Protein AF-A0A4P9YX16-F1 (afdb_monomer_lite)

Structure (mmCIF, N/CA/C/O backbone):
data_AF-A0A4P9YX16-F1
#
_entry.id   AF-A0A4P9YX16-F1
#
loop_
_atom_site.group_PDB
_atom_site.id
_atom_site.type_symbol
_atom_site.label_atom_id
_atom_site.label_alt_id
_atom_site.label_comp_id
_atom_site.label_asym_id
_atom_site.label_entity_id
_atom_site.label_seq_id
_atom_site.pdbx_PDB_ins_code
_atom_site.Cartn_x
_atom_site.Cartn_y
_atom_site.Cartn_z
_atom_site.occupancy
_atom_site.B_iso_or_equiv
_atom_site.auth_seq_id
_atom_site.auth_comp_id
_atom_site.auth_asym_id
_atom_site.auth_atom_id
_atom_site.pdbx_PDB_model_num
ATOM 1 N N . MET A 1 1 ? 9.029 -7.837 -27.752 1.00 46.31 1 MET A N 1
ATOM 2 C CA . MET A 1 1 ? 7.693 -7.408 -27.285 1.00 46.31 1 MET A CA 1
ATOM 3 C C . MET A 1 1 ? 7.800 -7.181 -25.794 1.00 46.31 1 MET A C 1
ATOM 5 O O . MET A 1 1 ? 8.424 -8.008 -25.135 1.00 46.31 1 MET A O 1
ATOM 9 N N . SER A 1 2 ? 7.288 -6.064 -25.285 1.00 57.00 2 SER A N 1
ATOM 10 C CA . SER A 1 2 ? 7.334 -5.786 -23.850 1.00 57.00 2 SER A CA 1
ATOM 11 C C . SER A 1 2 ? 6.281 -6.634 -23.133 1.00 57.00 2 SER A C 1
ATOM 13 O O . SER A 1 2 ? 5.162 -6.736 -23.628 1.00 57.00 2 SER A O 1
ATOM 15 N N . LYS A 1 3 ? 6.592 -7.226 -21.968 1.00 62.50 3 LYS A N 1
ATOM 16 C CA . LYS A 1 3 ? 5.586 -7.966 -21.168 1.00 62.50 3 LYS A CA 1
ATOM 17 C C . LYS A 1 3 ? 4.497 -7.061 -20.570 1.00 62.50 3 LYS A C 1
ATOM 19 O O . LYS A 1 3 ? 3.592 -7.539 -19.896 1.00 62.50 3 LYS A O 1
ATOM 24 N N . LEU A 1 4 ? 4.589 -5.755 -20.806 1.00 56.88 4 LEU A N 1
ATOM 25 C CA . LEU A 1 4 ? 3.611 -4.756 -20.385 1.00 56.88 4 LEU A CA 1
ATOM 26 C C . LEU A 1 4 ? 2.337 -4.803 -21.246 1.00 56.88 4 LEU A C 1
ATOM 28 O O . LEU A 1 4 ? 1.258 -4.542 -20.726 1.00 56.88 4 LEU A O 1
ATOM 32 N N . ASP A 1 5 ? 2.457 -5.244 -22.505 1.00 60.34 5 ASP A N 1
ATOM 33 C CA . ASP A 1 5 ? 1.330 -5.534 -23.408 1.00 60.34 5 ASP A CA 1
ATOM 34 C C . ASP A 1 5 ? 0.801 -6.976 -23.249 1.00 60.34 5 ASP A C 1
ATOM 36 O O . ASP A 1 5 ? -0.024 -7.442 -24.040 1.00 60.34 5 ASP A O 1
ATOM 40 N N . ASP A 1 6 ? 1.298 -7.732 -22.263 1.00 74.00 6 ASP A N 1
ATOM 41 C CA . ASP A 1 6 ? 0.868 -9.110 -22.055 1.00 74.00 6 ASP A CA 1
ATOM 42 C C . ASP A 1 6 ? -0.563 -9.145 -21.498 1.00 74.00 6 ASP A C 1
ATOM 44 O O . ASP A 1 6 ? -0.867 -8.617 -20.422 1.00 74.00 6 ASP A O 1
ATOM 48 N N . ASN A 1 7 ? -1.448 -9.830 -22.223 1.00 78.00 7 ASN A N 1
ATOM 49 C CA . ASN A 1 7 ? -2.826 -10.069 -21.809 1.00 78.00 7 ASN A CA 1
ATOM 50 C C . ASN A 1 7 ? -2.923 -10.819 -20.465 1.00 78.00 7 ASN A C 1
ATOM 52 O O . ASN A 1 7 ? -3.966 -10.736 -19.815 1.00 78.00 7 ASN A O 1
ATOM 56 N N . GLU A 1 8 ? -1.888 -11.546 -20.022 1.00 81.56 8 GLU A N 1
ATOM 57 C CA . GLU A 1 8 ? -1.840 -12.094 -18.659 1.00 81.56 8 GLU A CA 1
ATOM 58 C C . GLU A 1 8 ? -1.609 -11.012 -17.588 1.00 81.56 8 GLU A C 1
ATOM 60 O O . GLU A 1 8 ? -2.190 -11.118 -16.506 1.00 81.56 8 GLU A O 1
ATOM 65 N N . LEU A 1 9 ? -0.834 -9.955 -17.867 1.00 82.62 9 LEU A N 1
ATOM 66 C CA . LEU A 1 9 ? -0.558 -8.883 -16.900 1.00 82.62 9 LEU A CA 1
ATOM 67 C C . LEU A 1 9 ? -1.781 -7.989 -16.685 1.00 82.62 9 LEU A C 1
ATOM 69 O O . LEU A 1 9 ? -2.177 -7.751 -15.542 1.00 82.62 9 LEU A O 1
ATOM 73 N N . ALA A 1 10 ? -2.446 -7.583 -17.769 1.00 83.62 10 ALA A N 1
ATOM 74 C CA . ALA A 1 10 ? -3.661 -6.766 -17.710 1.00 83.62 10 ALA A CA 1
ATOM 75 C C . ALA A 1 10 ? -4.818 -7.429 -16.926 1.00 83.62 10 ALA A C 1
ATOM 77 O O . ALA A 1 10 ? -5.716 -6.740 -16.446 1.00 83.62 10 ALA A O 1
ATOM 78 N N . ARG A 1 11 ? -4.795 -8.761 -16.758 1.00 86.94 11 ARG A N 1
ATOM 79 C CA . ARG A 1 11 ? -5.788 -9.534 -15.985 1.00 86.94 11 ARG A CA 1
ATOM 80 C C . ARG A 1 11 ? -5.579 -9.513 -14.471 1.00 86.94 11 ARG A C 1
ATOM 82 O O . ARG A 1 11 ? -6.439 -10.027 -13.761 1.00 86.94 11 ARG A O 1
ATOM 89 N N . CYS A 1 12 ? -4.457 -8.994 -13.976 1.00 86.06 12 CYS A N 1
ATOM 90 C CA . CYS A 1 12 ? -4.126 -9.015 -12.546 1.00 86.06 12 CYS A CA 1
ATOM 91 C C . CYS A 1 12 ? -3.520 -7.703 -12.023 1.00 86.06 12 CYS A C 1
ATOM 93 O O . CYS A 1 12 ? -3.627 -7.415 -10.831 1.00 86.06 12 CYS A O 1
ATOM 95 N N . LEU A 1 13 ? -2.924 -6.891 -12.901 1.00 84.81 13 LEU A N 1
ATOM 96 C CA . LEU A 1 13 ? -2.376 -5.569 -12.614 1.00 84.81 13 LEU A CA 1
ATOM 97 C C . LEU A 1 13 ? -2.973 -4.565 -13.617 1.00 84.81 13 LEU A C 1
ATOM 99 O O . LEU A 1 13 ? -2.469 -4.455 -14.736 1.00 84.81 13 LEU A O 1
ATOM 103 N N . PRO A 1 14 ? -4.039 -3.823 -13.261 1.00 81.81 14 PRO A N 1
ATOM 104 C CA . PRO A 1 14 ? -4.642 -2.835 -14.150 1.00 81.81 14 PRO A CA 1
ATOM 105 C C . PRO A 1 14 ? -3.787 -1.561 -14.186 1.00 81.81 14 PRO A C 1
ATOM 107 O O . PRO A 1 14 ? -4.140 -0.536 -13.604 1.00 81.81 14 PRO A O 1
ATOM 110 N N . VAL A 1 15 ? -2.646 -1.636 -14.874 1.00 75.56 15 VAL A N 1
ATOM 111 C CA . VAL A 1 15 ? -1.648 -0.561 -15.014 1.00 75.56 15 VAL A CA 1
ATOM 112 C C . VAL A 1 15 ? -2.306 0.776 -15.343 1.00 75.56 15 VAL A C 1
ATOM 114 O O . VAL A 1 15 ? -2.066 1.750 -14.643 1.00 75.56 15 VAL A O 1
ATOM 117 N N . HIS A 1 16 ? -3.188 0.822 -16.345 1.00 71.50 16 HIS A N 1
ATOM 118 C CA . HIS A 1 16 ? -3.863 2.058 -16.750 1.00 71.50 16 HIS A CA 1
ATOM 119 C C . HIS A 1 16 ? -4.731 2.660 -15.629 1.00 71.50 16 HIS A C 1
ATOM 121 O O . HIS A 1 16 ? -4.819 3.879 -15.515 1.00 71.50 16 HIS A O 1
ATOM 127 N N . SER A 1 17 ? -5.368 1.839 -14.786 1.00 72.12 17 SER A N 1
ATOM 128 C CA . SER A 1 17 ? -6.091 2.344 -13.610 1.00 72.12 17 SER A CA 1
ATOM 129 C C . SER A 1 17 ? -5.133 2.864 -12.548 1.00 72.12 17 SER A C 1
ATOM 131 O O . SER A 1 17 ? -5.447 3.843 -11.889 1.00 72.12 17 SER A O 1
ATOM 133 N N . LEU A 1 18 ? -3.958 2.250 -12.388 1.00 70.38 18 LEU A N 1
ATOM 134 C CA . LEU A 1 18 ? -2.936 2.805 -11.507 1.00 70.38 18 LEU A CA 1
ATOM 135 C C . LEU A 1 18 ? -2.458 4.161 -12.035 1.00 70.38 18 LEU A C 1
ATOM 137 O O . LEU A 1 18 ? -2.429 5.100 -11.258 1.00 70.38 18 LEU A O 1
ATOM 141 N N . MET A 1 19 ? -2.182 4.316 -13.336 1.00 66.44 19 MET A N 1
ATOM 142 C CA . MET A 1 19 ? -1.620 5.554 -13.904 1.00 66.44 19 MET A CA 1
ATOM 143 C C . MET A 1 19 ? -2.391 6.847 -13.572 1.00 66.44 19 MET A C 1
ATOM 145 O O . MET A 1 19 ? -1.769 7.902 -13.559 1.00 66.44 19 MET A O 1
ATOM 149 N N . SER A 1 20 ? -3.690 6.811 -13.254 1.00 65.38 20 SER A N 1
ATOM 150 C CA . SER A 1 20 ? -4.430 8.014 -12.829 1.00 65.38 20 SER A CA 1
ATOM 151 C C . SER A 1 20 ? -4.032 8.575 -11.459 1.00 65.38 20 SER A C 1
ATOM 153 O O . SER A 1 20 ? -4.306 9.740 -11.205 1.00 65.38 20 SER A O 1
ATOM 155 N N . LEU A 1 21 ? -3.367 7.814 -10.580 1.00 65.50 21 LEU A N 1
ATOM 156 C CA . LEU A 1 21 ? -2.864 8.354 -9.301 1.00 65.50 21 LEU A CA 1
ATOM 157 C C . LEU A 1 21 ? -1.414 8.865 -9.415 1.00 65.50 21 LEU A C 1
ATOM 159 O O . LEU A 1 21 ? -0.753 9.082 -8.400 1.00 65.50 21 LEU A O 1
ATOM 163 N N . ALA A 1 22 ? -0.891 8.978 -10.643 1.00 62.75 22 ALA A N 1
ATOM 164 C CA . ALA A 1 22 ? 0.497 9.304 -10.922 1.00 62.75 22 ALA A CA 1
ATOM 165 C C . ALA A 1 22 ? 0.712 10.815 -10.965 1.00 62.75 22 ALA A C 1
ATOM 167 O O . ALA A 1 22 ? 0.421 11.471 -11.964 1.00 62.75 22 ALA A O 1
ATOM 168 N N . GLY A 1 23 ? 1.279 11.360 -9.897 1.00 64.31 23 GLY A N 1
ATOM 169 C CA . GLY A 1 23 ? 1.666 12.760 -9.852 1.00 64.31 23 GLY A CA 1
ATOM 170 C C . GLY A 1 23 ? 2.289 13.149 -8.520 1.00 64.31 23 GLY A C 1
ATOM 171 O O . GLY A 1 23 ? 2.305 12.372 -7.565 1.00 64.31 23 GLY A O 1
ATOM 172 N N . ASP A 1 24 ? 2.784 14.383 -8.469 1.00 65.69 24 ASP A N 1
ATOM 173 C CA . ASP A 1 24 ? 3.308 14.995 -7.244 1.00 65.69 24 ASP A CA 1
ATOM 174 C C . ASP A 1 24 ? 2.188 15.457 -6.293 1.00 65.69 24 ASP A C 1
ATOM 176 O O . ASP A 1 24 ? 2.427 15.698 -5.110 1.00 65.69 24 ASP A O 1
ATOM 180 N N . ALA A 1 25 ? 0.960 15.577 -6.809 1.00 74.25 25 ALA A N 1
ATOM 181 C CA . ALA A 1 25 ? -0.241 15.895 -6.050 1.00 74.25 25 ALA A CA 1
ATOM 182 C C . ALA A 1 25 ? -0.998 14.626 -5.634 1.00 74.25 25 ALA A C 1
ATOM 184 O O . ALA A 1 25 ? -0.974 13.605 -6.322 1.00 74.25 25 ALA A O 1
ATOM 185 N N . LEU A 1 26 ? -1.733 14.720 -4.525 1.00 74.81 26 LEU A N 1
ATOM 186 C CA . LEU A 1 26 ? -2.704 13.702 -4.146 1.00 74.81 26 LEU A CA 1
ATOM 187 C C . LEU A 1 26 ? -3.904 13.722 -5.124 1.00 74.81 26 LEU A C 1
ATOM 189 O O . LEU A 1 26 ? -4.457 14.801 -5.346 1.00 74.81 26 LEU A O 1
ATOM 193 N N . PRO A 1 27 ? -4.327 12.565 -5.676 1.00 81.12 27 PRO A N 1
ATOM 194 C CA . PRO A 1 27 ? -5.449 12.462 -6.617 1.00 81.12 27 PRO A CA 1
ATOM 195 C C . PRO A 1 27 ? -6.774 12.840 -5.949 1.00 81.12 27 PRO A C 1
ATOM 197 O O . PRO A 1 27 ? -6.908 12.724 -4.726 1.00 81.12 27 PRO A O 1
ATOM 200 N N . GLU A 1 28 ? -7.783 13.227 -6.723 1.00 87.38 28 GLU A N 1
ATOM 201 C CA . GLU A 1 28 ? -9.097 13.520 -6.143 1.00 87.38 28 GLU A CA 1
ATOM 202 C C . GLU A 1 28 ? -9.760 12.235 -5.587 1.00 87.38 28 GLU A C 1
ATOM 204 O O . GLU A 1 28 ? -9.506 11.128 -6.085 1.00 87.38 28 GLU A O 1
ATOM 209 N N . PRO A 1 29 ? -10.616 12.324 -4.546 1.00 86.69 29 PRO A N 1
ATOM 210 C CA . PRO A 1 29 ? -11.216 11.151 -3.904 1.00 86.69 29 PRO A CA 1
ATOM 211 C C . PRO A 1 29 ? -11.954 10.204 -4.858 1.00 86.69 29 PRO A C 1
ATOM 213 O O . PRO A 1 29 ? -11.895 8.985 -4.675 1.00 86.69 29 PRO A O 1
ATOM 216 N N . ASP A 1 30 ? -12.601 10.736 -5.898 1.00 90.75 30 ASP A N 1
ATOM 217 C CA . ASP A 1 30 ? -13.303 9.938 -6.907 1.00 90.75 30 ASP A CA 1
ATOM 218 C C . ASP A 1 30 ? -12.342 9.160 -7.821 1.00 90.75 30 ASP A C 1
ATOM 220 O O . ASP A 1 30 ? -12.594 7.989 -8.117 1.00 90.75 30 ASP A O 1
ATOM 224 N N . GLU A 1 31 ? -11.207 9.752 -8.206 1.00 86.38 31 GLU A N 1
ATOM 225 C CA . GLU A 1 31 ? -10.161 9.108 -9.019 1.00 86.38 31 GLU A CA 1
ATOM 226 C C . GLU A 1 31 ? -9.490 7.969 -8.243 1.00 86.38 31 GLU A C 1
ATOM 228 O O . GLU A 1 31 ? -9.313 6.853 -8.750 1.00 86.38 31 GLU A O 1
ATOM 233 N N . PHE A 1 32 ? -9.188 8.224 -6.967 1.00 83.62 32 PHE A N 1
ATOM 234 C CA . PHE A 1 32 ? -8.685 7.215 -6.044 1.00 83.62 32 PHE A CA 1
ATOM 235 C C . PHE A 1 32 ? -9.702 6.086 -5.844 1.00 83.62 32 PHE A C 1
ATOM 237 O O . PHE A 1 32 ? -9.373 4.914 -6.024 1.00 83.62 32 PHE A O 1
ATOM 244 N N . SER A 1 33 ? -10.965 6.416 -5.558 1.00 85.81 33 SER A N 1
ATOM 245 C CA . SER A 1 33 ? -12.058 5.447 -5.392 1.00 85.81 33 SER A CA 1
ATOM 246 C C . SER A 1 33 ? -12.260 4.581 -6.641 1.00 85.81 33 SER A C 1
ATOM 248 O O . SER A 1 33 ? -12.406 3.360 -6.532 1.00 85.81 33 SER A O 1
ATOM 250 N N . ALA A 1 34 ? -12.223 5.180 -7.836 1.00 86.81 34 ALA A N 1
ATOM 251 C CA . ALA A 1 34 ? -12.291 4.467 -9.108 1.00 86.81 34 ALA A CA 1
ATOM 252 C C . ALA A 1 34 ? -11.096 3.520 -9.303 1.00 86.81 34 ALA A C 1
ATOM 254 O O . ALA A 1 34 ? -11.286 2.372 -9.713 1.00 86.81 34 ALA A O 1
ATOM 255 N N . THR A 1 35 ? -9.889 3.958 -8.942 1.00 83.62 35 THR A N 1
ATOM 256 C CA . THR A 1 35 ? -8.662 3.156 -9.058 1.00 83.62 35 THR A CA 1
ATOM 257 C C . THR A 1 35 ? -8.654 1.967 -8.100 1.00 83.62 35 THR A C 1
ATOM 259 O O . THR A 1 35 ? -8.421 0.840 -8.539 1.00 83.62 35 THR A O 1
ATOM 262 N N . VAL A 1 36 ? -8.998 2.176 -6.823 1.00 83.44 36 VAL A N 1
ATOM 263 C CA . VAL A 1 36 ? -9.157 1.106 -5.820 1.00 83.44 36 VAL A CA 1
ATOM 264 C C . VAL A 1 36 ? -10.176 0.073 -6.314 1.00 83.44 36 VAL A C 1
ATOM 266 O O . VAL A 1 36 ? -9.883 -1.121 -6.352 1.00 83.44 36 VAL A O 1
ATOM 269 N N . LYS A 1 37 ? -11.350 0.517 -6.789 1.00 86.00 37 LYS A N 1
ATOM 270 C CA . LYS A 1 37 ? -12.366 -0.369 -7.391 1.00 86.00 37 LYS A CA 1
ATOM 271 C C . LYS A 1 37 ? -11.832 -1.121 -8.613 1.00 86.00 37 LYS A C 1
ATOM 273 O O . LYS A 1 37 ? -12.177 -2.286 -8.790 1.00 86.00 37 LYS A O 1
ATOM 278 N N . GLY A 1 38 ? -11.009 -0.480 -9.443 1.00 85.06 38 GLY A N 1
ATOM 279 C CA . GLY A 1 38 ? -10.325 -1.101 -10.579 1.00 85.06 38 GLY A CA 1
ATOM 280 C C . GLY A 1 38 ? -9.411 -2.242 -10.138 1.00 85.06 38 GLY A C 1
ATOM 281 O O . GLY A 1 38 ? -9.624 -3.380 -10.545 1.00 85.06 38 GLY A O 1
ATOM 282 N N . VAL A 1 39 ? -8.458 -1.961 -9.246 1.00 83.69 39 VAL A N 1
ATOM 283 C CA . VAL A 1 39 ? -7.512 -2.939 -8.674 1.00 83.69 39 VAL A CA 1
ATOM 284 C C . VAL A 1 39 ? -8.237 -4.127 -8.033 1.00 83.69 39 VAL A C 1
ATOM 286 O O . VAL A 1 39 ? -7.883 -5.280 -8.279 1.00 83.69 39 VAL A O 1
ATOM 289 N N . CYS A 1 40 ? -9.302 -3.873 -7.272 1.00 86.19 40 CYS A N 1
ATOM 290 C CA . CYS A 1 40 ? -10.012 -4.916 -6.532 1.00 86.19 40 CYS A CA 1
ATOM 291 C C . CYS A 1 40 ? -10.908 -5.829 -7.379 1.00 86.19 40 CYS A C 1
ATOM 293 O O . CYS A 1 40 ? -11.311 -6.885 -6.894 1.00 86.19 40 CYS A O 1
ATOM 295 N N . ARG A 1 41 ? -11.185 -5.481 -8.644 1.00 88.50 41 ARG A N 1
ATOM 296 C CA . ARG A 1 41 ? -11.912 -6.352 -9.589 1.00 88.50 41 ARG A CA 1
ATOM 297 C C . ARG A 1 41 ? -11.064 -7.495 -10.144 1.00 88.50 41 ARG A C 1
ATOM 299 O O . ARG A 1 41 ? -11.628 -8.475 -10.623 1.00 88.50 41 ARG A O 1
ATOM 306 N N . PHE A 1 42 ? -9.740 -7.379 -10.096 1.00 86.19 42 PHE A N 1
ATOM 307 C CA . PHE A 1 42 ? -8.820 -8.379 -10.635 1.00 86.19 42 PHE A CA 1
ATOM 308 C C . PHE A 1 42 ? -8.218 -9.237 -9.515 1.00 86.19 42 PHE A C 1
ATOM 310 O O . PHE A 1 42 ? -8.004 -8.720 -8.414 1.00 86.19 42 PHE A O 1
ATOM 317 N N . PRO A 1 43 ? -7.932 -10.531 -9.746 1.00 87.38 43 PRO A N 1
ATOM 318 C CA . PRO A 1 43 ? -7.199 -11.360 -8.791 1.00 87.38 43 PRO A CA 1
ATOM 319 C C . PRO A 1 43 ? -5.737 -10.890 -8.641 1.00 87.38 43 PRO A C 1
ATOM 321 O O . PRO A 1 43 ? -5.214 -10.217 -9.533 1.00 87.38 43 PRO A O 1
ATOM 324 N N . PRO A 1 44 ? -5.036 -11.266 -7.553 1.00 84.31 44 PRO A N 1
ATOM 325 C CA . PRO A 1 44 ? -3.594 -11.053 -7.439 1.00 84.31 44 PRO A CA 1
ATOM 326 C C . PRO A 1 44 ? -2.822 -11.676 -8.613 1.00 84.31 44 PRO A C 1
ATOM 328 O O . PRO A 1 44 ? -3.179 -12.744 -9.117 1.00 84.31 44 PRO A O 1
ATOM 331 N N . CYS A 1 45 ? -1.728 -11.038 -9.036 1.00 85.50 45 CYS A N 1
ATOM 332 C CA . CYS A 1 45 ? -0.846 -11.612 -10.052 1.00 85.50 45 CYS A CA 1
ATOM 333 C C . CYS A 1 45 ? -0.124 -12.861 -9.535 1.00 85.50 45 CYS A C 1
ATOM 335 O O . CYS A 1 45 ? 0.299 -12.910 -8.382 1.00 85.50 45 CYS A O 1
ATOM 337 N N . ARG A 1 46 ? 0.089 -13.847 -10.418 1.00 88.19 46 ARG A N 1
ATOM 338 C CA . ARG A 1 46 ? 0.925 -15.020 -10.117 1.00 88.19 46 ARG A CA 1
ATOM 339 C C . ARG A 1 46 ? 2.374 -14.585 -9.872 1.00 88.19 46 ARG A C 1
ATOM 341 O O . ARG A 1 46 ? 2.926 -13.825 -10.668 1.00 88.19 46 ARG A O 1
ATOM 348 N N . ASP A 1 47 ? 3.029 -15.162 -8.867 1.00 84.69 47 ASP A N 1
ATOM 349 C CA . ASP A 1 47 ? 4.441 -14.907 -8.541 1.00 84.69 47 ASP A CA 1
ATOM 350 C C . ASP A 1 47 ? 5.401 -15.013 -9.737 1.00 84.69 47 ASP A C 1
ATOM 352 O O . ASP A 1 47 ? 6.371 -14.263 -9.831 1.00 84.69 47 ASP A O 1
ATOM 356 N N . SER A 1 48 ? 5.167 -15.958 -10.653 1.00 86.19 48 SER A N 1
ATOM 357 C CA . SER A 1 48 ? 5.984 -16.129 -11.861 1.00 86.19 48 SER A CA 1
ATOM 358 C C . SER A 1 48 ? 5.923 -14.909 -12.782 1.00 86.19 48 SER A C 1
ATOM 360 O O . SER A 1 48 ? 6.959 -14.480 -13.288 1.00 86.19 48 SER A O 1
ATOM 362 N N . LEU A 1 49 ? 4.735 -14.327 -12.951 1.00 86.88 49 LEU A N 1
ATOM 363 C CA . LEU A 1 49 ? 4.504 -13.141 -13.770 1.00 86.88 49 LEU A CA 1
ATOM 364 C C . LEU A 1 49 ? 5.111 -11.897 -13.112 1.00 86.88 49 LEU A C 1
ATOM 366 O O . LEU A 1 49 ? 5.824 -11.143 -13.768 1.00 86.88 49 LEU A O 1
ATOM 370 N N . VAL A 1 50 ? 4.924 -11.744 -11.796 1.00 86.12 50 VAL A N 1
ATOM 371 C CA . VAL A 1 50 ? 5.533 -10.666 -10.996 1.00 86.12 50 VAL A CA 1
ATOM 372 C C . VAL A 1 50 ? 7.062 -10.713 -11.068 1.00 86.12 50 VAL A C 1
ATOM 374 O O . VAL A 1 50 ? 7.694 -9.699 -11.362 1.00 86.12 50 VAL A O 1
ATOM 377 N N . ARG A 1 51 ? 7.677 -11.887 -10.857 1.00 86.31 51 ARG A N 1
ATOM 378 C CA . ARG A 1 51 ? 9.137 -12.066 -10.980 1.00 86.31 51 ARG A CA 1
ATOM 379 C C . ARG A 1 51 ? 9.632 -11.805 -12.403 1.00 86.31 51 ARG A C 1
ATOM 381 O O . ARG A 1 51 ? 10.696 -11.213 -12.564 1.00 86.31 51 ARG A O 1
ATOM 388 N N . GLY A 1 52 ? 8.863 -12.214 -13.414 1.00 87.69 52 GLY A N 1
ATOM 389 C CA . GLY A 1 52 ? 9.138 -11.907 -14.817 1.00 87.69 52 GLY A CA 1
ATOM 390 C C . GLY A 1 52 ? 9.195 -10.400 -15.061 1.00 87.69 52 GLY A C 1
ATOM 391 O O . GLY A 1 52 ? 10.214 -9.905 -15.529 1.00 87.69 52 GLY A O 1
ATOM 392 N N . LEU A 1 53 ? 8.152 -9.675 -14.650 1.00 85.94 53 LEU A N 1
ATOM 393 C CA . LEU A 1 53 ? 8.068 -8.220 -14.769 1.00 85.94 53 LEU A CA 1
ATOM 394 C C . LEU A 1 53 ? 9.204 -7.509 -14.014 1.00 85.94 53 LEU A C 1
ATOM 396 O O . LEU A 1 53 ? 9.859 -6.638 -14.574 1.00 85.94 53 LEU A O 1
ATOM 400 N N . GLN A 1 54 ? 9.511 -7.913 -12.776 1.00 86.06 54 GLN A N 1
ATOM 401 C CA . GLN A 1 54 ? 10.657 -7.368 -12.034 1.00 86.06 54 GLN A CA 1
ATOM 402 C C . GLN A 1 54 ? 11.997 -7.572 -12.766 1.00 86.06 54 GLN A C 1
ATOM 404 O O . GLN A 1 54 ? 12.875 -6.712 -12.685 1.00 86.06 54 GLN A O 1
ATOM 409 N N . ALA A 1 55 ? 12.198 -8.719 -13.422 1.00 87.50 55 ALA A N 1
ATOM 410 C CA . ALA A 1 55 ? 13.413 -8.995 -14.185 1.00 87.50 55 ALA A CA 1
ATOM 411 C C . ALA A 1 55 ? 13.483 -8.131 -15.453 1.00 87.50 55 ALA A C 1
ATOM 413 O O . ALA A 1 55 ? 14.522 -7.524 -15.714 1.00 87.50 55 ALA A O 1
ATOM 414 N N . ASP A 1 56 ? 12.370 -8.007 -16.179 1.00 85.19 56 ASP A N 1
ATOM 415 C CA . ASP A 1 56 ? 12.279 -7.177 -17.383 1.00 85.19 56 ASP A CA 1
ATOM 416 C C . ASP A 1 56 ? 12.519 -5.692 -17.065 1.00 85.19 56 ASP A C 1
ATOM 418 O O . ASP A 1 56 ? 13.249 -5.025 -17.798 1.00 85.19 56 ASP A O 1
ATOM 422 N N . LEU A 1 57 ? 11.974 -5.192 -15.948 1.00 83.12 57 LEU A N 1
ATOM 423 C CA . LEU A 1 57 ? 12.213 -3.830 -15.460 1.00 83.12 57 LEU A CA 1
ATOM 424 C C . LEU A 1 57 ? 13.678 -3.602 -15.066 1.00 83.12 57 LEU A C 1
ATOM 426 O O . LEU A 1 57 ? 14.254 -2.579 -15.420 1.00 83.12 57 LEU A O 1
ATOM 430 N N . ARG A 1 58 ? 14.321 -4.552 -14.369 1.00 85.56 58 ARG A N 1
ATOM 431 C CA . ARG A 1 58 ? 15.759 -4.453 -14.038 1.00 85.56 58 ARG A CA 1
ATOM 432 C C . ARG A 1 58 ? 16.648 -4.448 -15.280 1.00 85.56 58 ARG A C 1
ATOM 434 O O . ARG A 1 58 ? 17.671 -3.773 -15.268 1.00 85.56 58 ARG A O 1
ATOM 441 N N . ALA A 1 59 ? 16.280 -5.198 -16.319 1.00 86.56 59 ALA A N 1
ATOM 442 C CA . ALA A 1 59 ? 17.023 -5.232 -17.572 1.00 86.56 59 ALA A CA 1
ATOM 443 C C . ALA A 1 59 ? 16.888 -3.907 -18.340 1.00 86.56 59 ALA A C 1
ATOM 445 O O . ALA A 1 59 ? 17.901 -3.295 -18.681 1.00 86.56 59 ALA A O 1
ATOM 446 N N . GLN A 1 60 ? 15.651 -3.446 -18.555 1.00 81.50 60 GLN A N 1
ATOM 447 C CA . GLN A 1 60 ? 15.357 -2.232 -19.324 1.00 81.50 60 GLN A CA 1
ATOM 448 C C . GLN A 1 60 ? 15.872 -0.971 -18.615 1.00 81.50 60 GLN A C 1
ATOM 450 O O . GLN A 1 60 ? 16.576 -0.179 -19.229 1.00 81.50 60 GLN A O 1
ATOM 455 N N . CYS A 1 61 ? 15.648 -0.834 -17.305 1.00 80.25 61 CYS A N 1
ATOM 456 C CA . CYS A 1 61 ? 16.057 0.353 -16.545 1.00 80.25 61 CYS A CA 1
ATOM 457 C C . CYS A 1 61 ? 17.520 0.354 -16.075 1.00 80.25 61 CYS A C 1
ATOM 459 O O . CYS A 1 61 ? 17.906 1.212 -15.279 1.00 80.25 61 CYS A O 1
ATOM 461 N N . SER A 1 62 ? 18.347 -0.589 -16.535 1.00 81.62 62 SER A N 1
ATOM 462 C CA . SER A 1 62 ? 19.712 -0.790 -16.028 1.00 81.62 62 SER A CA 1
ATOM 463 C C . SER A 1 62 ? 20.618 0.445 -16.141 1.00 81.62 62 SER A C 1
ATOM 465 O O . SER A 1 62 ? 21.349 0.724 -15.190 1.00 81.62 62 SER A O 1
ATOM 467 N N . SER A 1 63 ? 20.533 1.226 -17.224 1.00 80.56 63 SER A N 1
ATOM 468 C CA . SER A 1 63 ? 21.283 2.484 -17.387 1.00 80.56 63 SER A CA 1
ATOM 469 C C . SER A 1 63 ? 20.863 3.553 -16.380 1.00 80.56 63 SER A C 1
ATOM 471 O O . SER A 1 63 ? 21.715 4.160 -15.738 1.00 80.56 63 SER A O 1
ATOM 473 N N . ASN A 1 64 ? 19.557 3.749 -16.197 1.00 75.56 64 ASN A N 1
ATOM 474 C CA . ASN A 1 64 ? 19.007 4.823 -15.366 1.00 75.56 64 ASN A CA 1
ATOM 475 C C . ASN A 1 64 ? 19.256 4.513 -13.875 1.00 75.56 64 ASN A C 1
ATOM 477 O O . ASN A 1 64 ? 19.650 5.371 -13.090 1.00 75.56 64 ASN A O 1
ATOM 481 N N . ILE A 1 65 ? 19.170 3.232 -13.496 1.00 73.88 65 ILE A N 1
ATOM 482 C CA . ILE A 1 65 ? 19.588 2.754 -12.169 1.00 73.88 65 ILE A CA 1
ATOM 483 C C . ILE A 1 65 ? 21.077 3.042 -11.914 1.00 73.88 65 ILE A C 1
ATOM 485 O O . ILE A 1 65 ? 21.437 3.404 -10.793 1.00 73.88 65 ILE A O 1
ATOM 489 N N . GLN A 1 66 ? 21.940 2.875 -12.924 1.00 80.12 66 GLN A N 1
ATOM 490 C CA . GLN A 1 66 ? 23.384 3.112 -12.812 1.00 80.12 66 GLN A CA 1
ATOM 491 C C . GLN A 1 66 ? 23.754 4.601 -12.797 1.00 80.12 66 GLN A C 1
ATOM 493 O O . GLN A 1 66 ? 24.669 4.971 -12.064 1.00 80.12 66 GLN A O 1
ATOM 498 N N . SER A 1 67 ? 23.046 5.459 -13.541 1.00 79.44 67 SER A N 1
ATOM 499 C CA . SER A 1 67 ? 23.233 6.918 -13.475 1.00 79.44 67 SER A CA 1
ATOM 500 C C . SER A 1 67 ? 22.708 7.527 -12.168 1.00 79.44 67 SER A C 1
ATOM 502 O O . SER A 1 67 ? 23.048 8.659 -11.834 1.00 79.44 67 SER A O 1
ATOM 504 N N . GLY A 1 68 ? 21.890 6.782 -11.414 1.00 75.31 68 GLY A N 1
ATOM 505 C CA . GLY A 1 68 ? 21.212 7.248 -10.202 1.00 75.31 68 GLY A CA 1
ATOM 506 C C . GLY A 1 68 ? 19.921 8.022 -10.490 1.00 75.31 68 GLY A C 1
ATOM 507 O O . GLY A 1 68 ? 19.138 8.287 -9.573 1.00 75.31 68 GLY A O 1
ATOM 508 N N . GLU A 1 69 ? 19.664 8.336 -11.756 1.00 67.06 69 GLU A N 1
ATOM 509 C CA . GLU A 1 69 ? 18.471 9.024 -12.225 1.00 67.06 69 GLU A CA 1
ATOM 510 C C . GLU A 1 69 ? 17.247 8.117 -12.027 1.00 67.06 69 GLU A C 1
ATOM 512 O O . GLU A 1 69 ? 17.225 6.956 -12.434 1.00 67.06 69 GLU A O 1
ATOM 517 N N . TYR A 1 70 ? 16.229 8.614 -11.320 1.00 70.06 70 TYR A N 1
ATOM 518 C CA . TYR A 1 70 ? 15.037 7.839 -10.933 1.00 70.06 70 TYR A CA 1
ATOM 519 C C . TYR A 1 70 ? 15.296 6.598 -10.051 1.00 70.06 70 TYR A C 1
ATOM 521 O O . TYR A 1 70 ? 14.376 5.807 -9.824 1.00 70.06 70 TYR A O 1
ATOM 529 N N . ALA A 1 71 ? 16.495 6.427 -9.476 1.00 72.75 71 ALA A N 1
ATOM 530 C CA . ALA A 1 71 ? 16.837 5.240 -8.683 1.00 72.75 71 ALA A CA 1
ATOM 531 C C . ALA A 1 71 ? 15.876 4.986 -7.502 1.00 72.75 71 ALA A C 1
ATOM 533 O O . ALA A 1 71 ? 15.605 3.832 -7.164 1.00 72.75 71 ALA A O 1
ATOM 534 N N . GLN A 1 72 ? 15.320 6.042 -6.894 1.00 66.56 72 GLN A N 1
ATOM 535 C CA . GLN A 1 72 ? 14.307 5.910 -5.843 1.00 66.56 72 GLN A CA 1
ATOM 536 C C . GLN A 1 72 ? 12.952 5.446 -6.399 1.00 66.56 72 GLN A C 1
ATOM 538 O O . GLN A 1 72 ? 12.369 4.511 -5.856 1.00 66.56 72 GLN A O 1
ATOM 543 N N . THR A 1 73 ? 12.480 6.031 -7.503 1.00 68.69 73 THR A N 1
ATOM 544 C CA . THR A 1 73 ? 11.254 5.619 -8.212 1.00 68.69 73 THR A CA 1
ATOM 545 C C . THR A 1 73 ? 11.319 4.144 -8.607 1.00 68.69 73 THR A C 1
ATOM 547 O O . THR A 1 73 ? 10.395 3.377 -8.336 1.00 68.69 73 THR A O 1
ATOM 550 N N . PHE A 1 74 ? 12.459 3.713 -9.150 1.00 72.12 74 PHE A N 1
ATOM 551 C CA . PHE A 1 74 ? 12.695 2.324 -9.525 1.00 72.12 74 PHE A CA 1
ATOM 552 C C . PHE A 1 74 ? 12.685 1.363 -8.322 1.00 72.12 74 PHE A C 1
ATOM 554 O O . PHE A 1 74 ? 12.059 0.301 -8.372 1.00 72.12 74 PHE A O 1
ATOM 561 N N . ARG A 1 75 ? 13.328 1.740 -7.205 1.00 71.25 75 ARG A N 1
ATOM 562 C CA . ARG A 1 75 ? 13.278 0.966 -5.949 1.00 71.25 75 ARG A CA 1
ATOM 563 C C . ARG A 1 75 ? 11.849 0.831 -5.426 1.00 71.25 75 ARG A C 1
ATOM 565 O O . ARG A 1 75 ? 11.459 -0.275 -5.055 1.00 71.25 75 ARG A O 1
ATOM 572 N N . THR A 1 76 ? 11.074 1.915 -5.449 1.00 68.81 76 THR A N 1
ATOM 573 C CA . THR A 1 76 ? 9.655 1.916 -5.071 1.00 68.81 76 THR A CA 1
ATOM 574 C C . THR A 1 76 ? 8.863 0.932 -5.934 1.00 68.81 76 THR A C 1
ATOM 576 O O . THR A 1 76 ? 8.222 0.039 -5.384 1.00 68.81 76 THR A O 1
ATOM 579 N N . ALA A 1 77 ? 8.976 0.992 -7.266 1.00 71.69 77 ALA A N 1
ATOM 580 C CA . ALA A 1 77 ? 8.282 0.067 -8.170 1.00 71.69 77 ALA A CA 1
ATOM 581 C C . ALA A 1 77 ? 8.656 -1.410 -7.959 1.00 71.69 77 ALA A C 1
ATOM 583 O O . ALA A 1 77 ? 7.782 -2.278 -7.962 1.00 71.69 77 ALA A O 1
ATOM 584 N N . LEU A 1 78 ? 9.935 -1.724 -7.730 1.00 78.25 78 LEU A N 1
ATOM 585 C CA . LEU A 1 78 ? 10.334 -3.099 -7.416 1.00 78.25 78 LEU A CA 1
ATOM 586 C C . LEU A 1 78 ? 9.768 -3.580 -6.077 1.00 78.25 78 LEU A C 1
ATOM 588 O O . LEU A 1 78 ? 9.283 -4.709 -6.008 1.00 78.25 78 LEU A O 1
ATOM 592 N N . TYR A 1 79 ? 9.806 -2.740 -5.038 1.00 77.12 79 TYR A N 1
ATOM 593 C CA . TYR A 1 79 ? 9.220 -3.038 -3.727 1.00 77.12 79 TYR A CA 1
ATOM 594 C C . TYR A 1 79 ? 7.711 -3.302 -3.829 1.00 77.12 79 TYR A C 1
ATOM 596 O O . TYR A 1 79 ? 7.205 -4.259 -3.242 1.00 77.12 79 TYR A O 1
ATOM 604 N N . ILE A 1 80 ? 7.011 -2.494 -4.627 1.00 75.81 80 ILE A N 1
ATOM 605 C CA . ILE A 1 80 ? 5.591 -2.658 -4.946 1.00 75.81 80 ILE A CA 1
ATOM 606 C C . ILE A 1 80 ? 5.327 -4.012 -5.582 1.00 75.81 80 ILE A C 1
ATOM 608 O O . ILE A 1 80 ? 4.451 -4.733 -5.119 1.00 75.81 80 ILE A O 1
ATOM 612 N N . LEU A 1 81 ? 6.077 -4.368 -6.627 1.00 81.69 81 LEU A N 1
ATOM 613 C CA . LEU A 1 81 ? 5.880 -5.636 -7.320 1.00 81.69 81 LEU A CA 1
ATOM 614 C C . LEU A 1 81 ? 6.156 -6.819 -6.387 1.00 81.69 81 LEU A C 1
ATOM 616 O O . LEU A 1 81 ? 5.346 -7.739 -6.326 1.00 81.69 81 LEU A O 1
ATOM 620 N N . ASP A 1 82 ? 7.231 -6.768 -5.592 1.00 81.50 82 ASP A N 1
ATOM 621 C CA . ASP A 1 82 ? 7.570 -7.822 -4.617 1.00 81.50 82 ASP A CA 1
ATOM 622 C C . ASP A 1 82 ? 6.467 -8.036 -3.565 1.00 81.50 82 ASP A C 1
ATOM 624 O O . ASP A 1 82 ? 6.314 -9.130 -3.014 1.00 81.50 82 ASP A O 1
ATOM 628 N N . ASN A 1 83 ? 5.664 -6.999 -3.317 1.00 79.25 83 ASN A N 1
ATOM 629 C CA . ASN A 1 83 ? 4.570 -6.966 -2.356 1.00 79.25 83 ASN A CA 1
ATOM 630 C C . ASN A 1 83 ? 3.184 -6.788 -3.003 1.00 79.25 83 ASN A C 1
ATOM 632 O O . ASN A 1 83 ? 2.230 -6.469 -2.300 1.00 79.25 83 ASN A O 1
ATOM 636 N N . TYR A 1 84 ? 3.021 -7.025 -4.310 1.00 81.75 84 TYR A N 1
ATOM 637 C CA . TYR A 1 84 ? 1.790 -6.623 -5.001 1.00 81.75 84 TYR A CA 1
ATOM 638 C C . TYR A 1 84 ? 0.531 -7.280 -4.421 1.00 81.75 84 TYR A C 1
ATOM 640 O O . TYR A 1 84 ? -0.440 -6.588 -4.124 1.00 81.75 84 TYR A O 1
ATOM 648 N N . ALA A 1 85 ? 0.566 -8.600 -4.203 1.00 85.56 85 ALA A N 1
ATOM 649 C CA . ALA A 1 85 ? -0.556 -9.339 -3.629 1.00 85.56 85 ALA A CA 1
ATOM 650 C C . ALA A 1 85 ? -1.010 -8.765 -2.267 1.00 85.56 85 ALA A C 1
ATOM 652 O O . ALA A 1 85 ? -2.156 -8.332 -2.182 1.00 85.56 85 ALA A O 1
ATOM 653 N N . PRO A 1 86 ? -0.162 -8.648 -1.224 1.00 82.69 86 PRO A N 1
ATOM 654 C CA . PRO A 1 86 ? -0.626 -8.102 0.050 1.00 82.69 86 PRO A CA 1
ATOM 655 C C . PRO A 1 86 ? -1.038 -6.625 -0.004 1.00 82.69 86 PRO A C 1
ATOM 657 O O . PRO A 1 86 ? -2.008 -6.254 0.656 1.00 82.69 86 PRO A O 1
ATOM 660 N N . LEU A 1 87 ? -0.379 -5.795 -0.823 1.00 81.88 87 LEU A N 1
ATOM 661 C CA . LEU A 1 87 ? -0.772 -4.393 -1.030 1.00 81.88 87 LEU A CA 1
ATOM 662 C C . LEU A 1 87 ? -2.173 -4.284 -1.652 1.00 81.88 87 LEU A C 1
ATOM 664 O O . LEU A 1 87 ? -3.012 -3.520 -1.165 1.00 81.88 87 LEU A O 1
ATOM 668 N N . ARG A 1 88 ? -2.457 -5.102 -2.676 1.00 85.56 88 ARG A N 1
ATOM 669 C CA . ARG A 1 88 ? -3.792 -5.263 -3.264 1.00 85.56 88 ARG A CA 1
ATOM 670 C C . ARG A 1 88 ? -4.789 -5.734 -2.206 1.00 85.56 88 ARG A C 1
ATOM 672 O O . ARG A 1 88 ? -5.825 -5.111 -2.022 1.00 85.56 88 ARG A O 1
ATOM 679 N N . ASN A 1 89 ? -4.494 -6.812 -1.490 1.00 83.94 89 ASN A N 1
ATOM 680 C CA . ASN A 1 89 ? -5.463 -7.451 -0.596 1.00 83.94 89 ASN A CA 1
ATOM 681 C C . ASN A 1 89 ? -5.875 -6.535 0.563 1.00 83.94 89 ASN A C 1
ATOM 683 O O . ASN A 1 89 ? -7.031 -6.548 0.978 1.00 83.94 89 ASN A O 1
ATOM 687 N N . ALA A 1 90 ? -4.960 -5.683 1.023 1.00 83.12 90 ALA A N 1
ATOM 688 C CA . ALA A 1 90 ? -5.238 -4.661 2.020 1.00 83.12 90 ALA A CA 1
ATOM 689 C C . ALA A 1 90 ? -6.026 -3.474 1.458 1.00 83.12 90 ALA A C 1
ATOM 691 O O . ALA A 1 90 ? -6.992 -3.025 2.067 1.00 83.12 90 ALA A O 1
ATOM 692 N N . THR A 1 91 ? -5.662 -3.013 0.259 1.00 82.94 91 THR A N 1
ATOM 693 C CA . THR A 1 91 ? -6.432 -2.026 -0.517 1.00 82.94 91 THR A CA 1
ATOM 694 C C . THR A 1 91 ? -7.887 -2.471 -0.718 1.00 82.94 91 THR A C 1
ATOM 696 O O . THR A 1 91 ? -8.801 -1.648 -0.698 1.00 82.94 91 THR A O 1
ATOM 699 N N . CYS A 1 92 ? -8.096 -3.781 -0.863 1.00 87.44 92 CYS A N 1
ATOM 700 C CA . CYS A 1 92 ? -9.382 -4.418 -1.125 1.00 87.44 92 CYS A CA 1
ATOM 701 C C . CYS A 1 92 ? -10.127 -4.915 0.119 1.00 87.44 92 CYS A C 1
ATOM 703 O O . CYS A 1 92 ? -11.102 -5.652 -0.023 1.00 87.44 92 CYS A O 1
ATOM 705 N N . VAL A 1 93 ? -9.704 -4.513 1.320 1.00 85.62 93 VAL A N 1
ATOM 706 C CA . VAL A 1 93 ? -10.487 -4.716 2.546 1.00 85.62 93 VAL A CA 1
ATOM 707 C C . VAL A 1 93 ? -11.810 -3.959 2.433 1.00 85.62 93 VAL A C 1
ATOM 709 O O . VAL A 1 93 ? -11.827 -2.774 2.084 1.00 85.62 93 VAL A O 1
ATOM 712 N N . GLN A 1 94 ? -12.913 -4.639 2.746 1.00 88.75 94 GLN A N 1
ATOM 713 C CA . GLN A 1 94 ? -14.257 -4.065 2.703 1.00 88.75 94 GLN A CA 1
ATOM 714 C C . GLN A 1 94 ? -14.851 -3.863 4.100 1.00 88.75 94 GLN A C 1
ATOM 716 O O . GLN A 1 94 ? -14.676 -4.695 4.998 1.00 88.75 94 GLN A O 1
ATOM 721 N N . SER A 1 95 ? -15.587 -2.763 4.253 1.00 87.38 95 SER A N 1
ATOM 722 C CA . SER A 1 95 ? -16.482 -2.506 5.383 1.00 87.38 95 SER A CA 1
ATOM 723 C C . SER A 1 95 ? -17.677 -3.476 5.351 1.00 87.38 95 SER A C 1
ATOM 725 O O . SER A 1 95 ? -17.936 -4.122 4.330 1.00 87.38 95 SER A O 1
ATOM 727 N N . LYS A 1 96 ? -18.431 -3.617 6.453 1.00 84.50 96 LYS A N 1
ATOM 728 C CA . LYS A 1 96 ? -19.636 -4.486 6.467 1.00 84.50 96 LYS A CA 1
ATOM 729 C C . LYS A 1 96 ? -20.745 -3.939 5.575 1.00 84.50 96 LYS A C 1
ATOM 731 O O . LYS A 1 96 ? -21.597 -4.683 5.100 1.00 84.50 96 LYS A O 1
ATOM 736 N N . GLU A 1 97 ? -20.693 -2.639 5.345 1.00 86.75 97 GLU A N 1
ATOM 737 C CA . GLU A 1 97 ? -21.544 -1.836 4.487 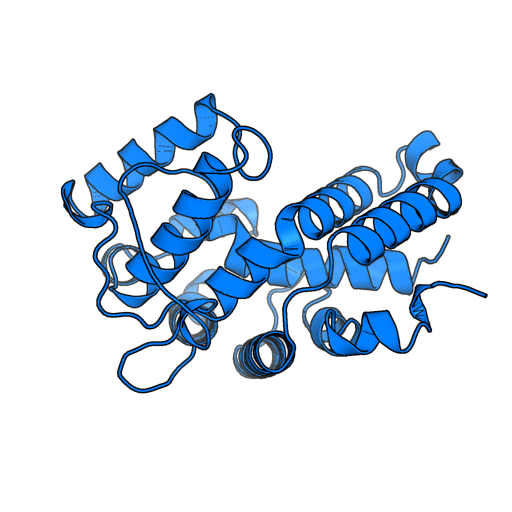1.00 86.75 97 GLU A CA 1
ATOM 738 C C . GLU A 1 97 ? -21.205 -2.033 2.991 1.00 86.75 97 GLU A C 1
ATOM 740 O O . GLU A 1 97 ? -21.923 -1.534 2.127 1.00 86.75 97 GLU A O 1
ATOM 745 N N . GLY A 1 98 ? -20.138 -2.782 2.671 1.00 83.00 98 GLY A N 1
ATOM 746 C CA . GLY A 1 98 ? -19.728 -3.141 1.308 1.00 83.00 98 GLY A CA 1
ATOM 747 C C . GLY A 1 98 ? -18.870 -2.090 0.594 1.00 83.00 98 GLY A C 1
ATOM 748 O O . GLY A 1 98 ? -18.573 -2.241 -0.594 1.00 83.00 98 GLY A O 1
ATOM 749 N N . GLY A 1 99 ? -18.466 -1.026 1.289 1.00 88.19 99 GLY A N 1
ATOM 750 C CA . GLY A 1 99 ? -17.508 -0.048 0.783 1.00 88.19 99 GLY A CA 1
ATOM 751 C C . GLY A 1 99 ? -16.061 -0.534 0.916 1.00 88.19 99 GLY A C 1
ATOM 752 O O . GLY A 1 99 ? -15.762 -1.501 1.612 1.00 88.19 99 GLY A O 1
ATOM 753 N N . LEU A 1 100 ? -15.142 0.112 0.195 1.00 86.06 100 LEU A N 1
ATOM 754 C CA . LEU A 1 100 ? -13.716 -0.231 0.206 1.00 86.06 100 LEU A CA 1
ATOM 755 C C . LEU A 1 100 ? -12.993 0.661 1.215 1.00 86.06 100 LEU A C 1
ATOM 757 O O . LEU A 1 100 ? -12.883 1.871 1.007 1.00 86.06 100 LEU A O 1
ATOM 761 N N . CYS A 1 101 ? -12.460 0.062 2.277 1.00 85.06 101 CYS A N 1
ATOM 762 C CA . CYS A 1 101 ? -11.921 0.769 3.439 1.00 85.06 101 CYS A CA 1
ATOM 763 C C . CYS A 1 101 ? -10.797 1.761 3.108 1.00 85.06 101 CYS A C 1
ATOM 765 O O . CYS A 1 101 ? -10.696 2.819 3.736 1.00 85.06 101 CYS A O 1
ATOM 767 N N . ALA A 1 102 ? -9.972 1.452 2.101 1.00 84.44 102 ALA A N 1
ATOM 768 C CA . ALA A 1 102 ? -8.938 2.366 1.622 1.00 84.44 102 ALA A CA 1
ATOM 769 C C . ALA A 1 102 ? -9.546 3.644 1.017 1.00 84.44 102 ALA A C 1
ATOM 771 O O . ALA A 1 102 ? -9.090 4.744 1.324 1.00 84.44 102 ALA A O 1
ATOM 772 N N . ALA A 1 103 ? -10.600 3.513 0.203 1.00 84.56 103 ALA A N 1
ATOM 773 C CA . ALA A 1 103 ? -11.294 4.643 -0.416 1.00 84.56 103 ALA A CA 1
ATOM 774 C C . ALA A 1 103 ? -12.119 5.442 0.605 1.00 84.56 103 ALA A C 1
ATOM 776 O O . ALA A 1 103 ? -12.094 6.668 0.577 1.00 84.56 103 ALA A O 1
ATOM 777 N N . GLU A 1 104 ? -12.795 4.768 1.541 1.00 83.44 104 GLU A N 1
ATOM 778 C CA . GLU A 1 104 ? -13.513 5.426 2.640 1.00 83.44 104 GLU A CA 1
ATOM 779 C C . GLU A 1 104 ? -12.573 6.279 3.497 1.00 83.44 104 GLU A C 1
ATOM 781 O O . GLU A 1 104 ? -12.827 7.467 3.700 1.00 83.44 104 GLU A O 1
ATOM 786 N N . THR A 1 105 ? -11.459 5.703 3.963 1.00 82.56 105 THR A N 1
ATOM 787 C CA . THR A 1 105 ? -10.491 6.444 4.784 1.00 82.56 105 THR A CA 1
ATOM 788 C C . THR A 1 105 ? -9.856 7.582 3.996 1.00 82.56 105 THR A C 1
ATOM 790 O O . THR A 1 105 ? -9.702 8.675 4.542 1.00 82.56 105 THR A O 1
ATOM 793 N N . TYR A 1 106 ? -9.535 7.368 2.714 1.00 83.31 106 TYR A N 1
ATOM 794 C CA . TYR A 1 106 ? -8.960 8.420 1.882 1.00 83.31 106 TYR A CA 1
ATOM 795 C C . TYR A 1 106 ? -9.857 9.649 1.797 1.00 83.31 106 TYR A C 1
ATOM 797 O O . TYR A 1 106 ? -9.411 10.747 2.116 1.00 83.31 106 TYR A O 1
ATOM 805 N N . THR A 1 107 ? -11.131 9.459 1.447 1.00 86.00 107 THR A N 1
ATOM 806 C CA . THR A 1 107 ? -12.108 10.546 1.312 1.00 86.00 107 THR A CA 1
ATOM 807 C C . THR A 1 107 ? -12.212 11.385 2.585 1.00 86.00 107 THR A C 1
ATOM 809 O O . THR A 1 107 ? -12.328 12.607 2.511 1.00 86.00 107 THR A O 1
ATOM 812 N N . LYS A 1 108 ? -12.118 10.754 3.763 1.00 83.56 108 LYS A N 1
ATOM 813 C CA . LYS A 1 108 ? -12.167 11.453 5.054 1.00 83.56 108 LYS A CA 1
ATOM 814 C C . LYS A 1 108 ? -10.898 12.245 5.372 1.00 83.56 108 LYS A C 1
ATOM 816 O O . LYS A 1 108 ? -11.003 13.338 5.923 1.00 83.56 108 LYS A O 1
ATOM 821 N N . ILE A 1 109 ? -9.711 11.713 5.063 1.00 82.06 109 ILE A N 1
ATOM 822 C CA . ILE A 1 109 ? -8.444 12.409 5.351 1.00 82.06 109 ILE A CA 1
ATOM 823 C C . ILE A 1 109 ? -8.059 13.414 4.259 1.00 82.06 109 ILE A C 1
ATOM 825 O O . ILE A 1 109 ? -7.329 14.358 4.544 1.00 82.06 109 ILE A O 1
ATOM 829 N N . TYR A 1 110 ? -8.549 13.257 3.025 1.00 84.75 110 TYR A N 1
ATOM 830 C CA . TYR A 1 110 ? -8.173 14.084 1.873 1.00 84.75 110 TYR A CA 1
ATOM 831 C C . TYR A 1 110 ? -8.215 15.606 2.145 1.00 84.75 110 TYR A C 1
ATOM 833 O O . TYR A 1 110 ? -7.223 16.276 1.843 1.00 84.75 110 TYR A O 1
ATOM 841 N N . PRO A 1 111 ? -9.252 16.178 2.800 1.00 88.69 111 PRO A N 1
ATOM 842 C CA . PRO A 1 111 ? -9.298 17.614 3.089 1.00 88.69 111 PRO A CA 1
ATOM 843 C C . PRO A 1 111 ? -8.141 18.133 3.959 1.00 88.69 111 PRO A C 1
ATOM 845 O O . PRO A 1 111 ? -7.709 19.269 3.764 1.00 88.69 111 PRO A O 1
ATOM 848 N N . SER A 1 112 ? -7.620 17.323 4.893 1.00 83.44 112 SER A N 1
ATOM 849 C CA . SER A 1 112 ? -6.446 17.661 5.721 1.00 83.44 112 SER A CA 1
ATOM 850 C C . SER A 1 112 ? -5.118 17.217 5.090 1.00 83.44 112 SER A C 1
ATOM 852 O O . SER A 1 112 ? -4.060 17.778 5.386 1.00 83.44 112 SER A O 1
ATOM 854 N N . ALA A 1 113 ? -5.169 16.225 4.201 1.00 80.94 113 ALA A N 1
ATOM 855 C CA . ALA A 1 113 ? -4.022 15.599 3.560 1.00 80.94 113 ALA A CA 1
ATOM 856 C C . ALA A 1 113 ? -3.534 16.322 2.296 1.00 80.94 113 ALA A C 1
ATOM 858 O O . ALA A 1 113 ? -2.329 16.365 2.079 1.00 80.94 113 ALA A O 1
ATOM 859 N N . LYS A 1 114 ? -4.420 16.909 1.478 1.00 82.81 114 LYS A N 1
ATOM 860 C CA . LYS A 1 114 ? -4.107 17.349 0.099 1.00 82.81 114 LYS A CA 1
ATOM 861 C C . LYS A 1 114 ? -2.926 18.321 -0.067 1.00 82.81 114 LYS A C 1
ATOM 863 O O . LYS A 1 114 ? -2.262 18.294 -1.093 1.00 82.81 114 LYS A O 1
ATOM 868 N N . ASN A 1 115 ? -2.646 19.140 0.950 1.00 82.44 115 ASN A N 1
ATOM 869 C CA . ASN A 1 115 ? -1.526 20.095 0.968 1.00 82.44 115 ASN A CA 1
ATOM 870 C C . ASN A 1 115 ? -0.347 19.627 1.850 1.00 82.44 115 ASN A C 1
ATOM 872 O O . ASN A 1 115 ? 0.589 20.386 2.095 1.00 82.44 115 ASN A O 1
ATOM 876 N N . THR A 1 116 ? -0.416 18.412 2.397 1.00 72.44 116 THR A N 1
ATOM 877 C CA . THR A 1 116 ? 0.596 17.849 3.294 1.00 72.44 116 THR A CA 1
ATOM 878 C C . THR A 1 116 ? 1.585 17.006 2.479 1.00 72.44 116 THR A C 1
ATOM 880 O O . THR A 1 116 ? 1.146 16.130 1.734 1.00 72.44 116 THR A O 1
ATOM 883 N N . PRO A 1 117 ? 2.912 17.193 2.635 1.00 69.06 117 PRO A N 1
ATOM 884 C CA . PRO A 1 117 ? 3.908 16.338 1.990 1.00 69.06 117 PRO A CA 1
ATOM 885 C C . PRO A 1 117 ? 3.661 14.854 2.284 1.00 69.06 117 PRO A C 1
ATOM 887 O O . PRO A 1 117 ? 3.342 14.501 3.420 1.00 69.06 117 PRO A O 1
ATOM 890 N N . HIS A 1 118 ? 3.873 13.965 1.306 1.00 63.38 11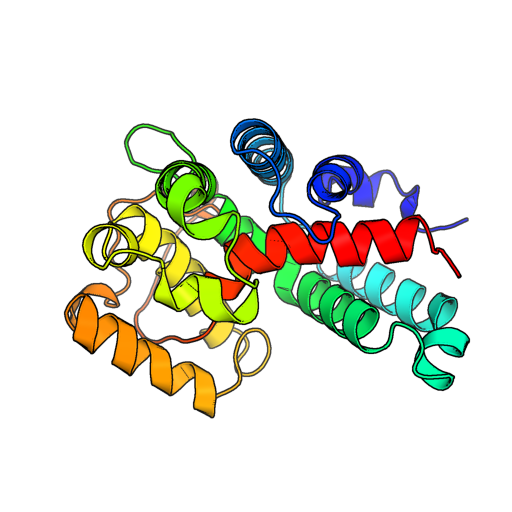8 HIS A N 1
ATOM 891 C CA . HIS A 1 118 ? 3.611 12.524 1.462 1.00 63.38 118 HIS A CA 1
ATOM 892 C C . HIS A 1 118 ? 4.276 11.898 2.708 1.00 63.38 118 HIS A C 1
ATOM 894 O O . HIS A 1 118 ? 3.699 11.012 3.336 1.00 63.38 118 HIS A O 1
ATOM 900 N N . SER A 1 119 ? 5.444 12.404 3.118 1.00 60.16 119 SER A N 1
ATOM 901 C CA . SER A 1 119 ? 6.164 11.993 4.333 1.00 60.16 119 SER A CA 1
ATOM 902 C C . SER A 1 119 ? 5.458 12.338 5.654 1.00 60.16 119 SER A C 1
ATOM 904 O O . SER A 1 119 ? 5.707 11.676 6.657 1.00 60.16 119 SER A O 1
ATOM 906 N N . GLN A 1 120 ? 4.576 13.341 5.669 1.00 65.81 120 GLN A N 1
ATOM 907 C CA . GLN A 1 120 ? 3.869 13.839 6.857 1.00 65.81 120 GLN A CA 1
ATOM 908 C C . GLN A 1 120 ? 2.400 13.385 6.928 1.00 65.81 120 GLN A C 1
ATOM 910 O O . GLN A 1 120 ? 1.726 13.641 7.925 1.00 65.81 120 GLN A O 1
ATOM 915 N N . LEU A 1 121 ? 1.882 12.689 5.907 1.00 65.00 121 LEU A N 1
ATOM 916 C CA . LEU A 1 121 ? 0.470 12.278 5.844 1.00 65.00 121 LEU A CA 1
ATOM 917 C C . LEU A 1 121 ? 0.012 11.461 7.059 1.00 65.00 121 LEU A C 1
ATOM 919 O O . LEU A 1 121 ? -1.096 11.661 7.551 1.00 65.00 121 LEU A O 1
ATOM 923 N N . LEU A 1 122 ? 0.879 10.592 7.587 1.00 63.84 122 LEU A N 1
ATOM 924 C CA . LEU A 1 122 ? 0.587 9.766 8.764 1.00 63.84 122 LEU A CA 1
ATOM 925 C C . LEU A 1 122 ? 0.326 10.598 10.035 1.00 63.84 122 LEU A C 1
ATOM 927 O O . LEU A 1 122 ? -0.380 10.148 10.931 1.00 63.84 122 LEU A O 1
ATOM 931 N N . GLU A 1 123 ? 0.873 11.811 10.124 1.00 69.69 123 GLU A N 1
ATOM 932 C CA . GLU A 1 123 ? 0.655 12.733 11.248 1.00 69.69 123 GLU A CA 1
ATOM 933 C C . GLU A 1 123 ? -0.665 13.507 11.134 1.00 69.69 123 GLU A C 1
ATOM 935 O O . GLU A 1 123 ? -1.087 14.145 12.096 1.00 69.69 123 GLU A O 1
ATOM 940 N N . LYS A 1 124 ? -1.326 13.460 9.968 1.00 69.31 124 LYS A N 1
ATOM 941 C CA . LYS A 1 124 ? -2.617 14.120 9.718 1.00 69.31 124 LYS A CA 1
ATOM 942 C C . LYS A 1 124 ? -3.818 13.195 9.858 1.00 69.31 124 LYS A C 1
ATOM 944 O O . LYS A 1 124 ? -4.939 13.697 9.846 1.00 69.31 124 LYS A O 1
ATOM 949 N N . ILE A 1 125 ? -3.610 11.881 9.986 1.00 72.62 125 ILE A N 1
ATOM 950 C CA . ILE A 1 125 ? -4.697 10.920 10.202 1.00 72.62 125 ILE A CA 1
ATOM 951 C C . ILE A 1 125 ? -5.227 11.105 11.634 1.00 72.62 125 ILE A C 1
ATOM 953 O O . ILE A 1 125 ? -4.477 10.863 12.584 1.00 72.62 125 ILE A O 1
ATOM 957 N N . PRO A 1 126 ? -6.496 11.515 11.826 1.00 78.25 126 PRO A N 1
ATOM 958 C CA . PRO A 1 126 ? -7.074 11.647 13.159 1.00 78.25 126 PRO A CA 1
ATOM 959 C C . PRO A 1 126 ? -7.093 10.293 13.889 1.00 78.25 126 PRO A C 1
ATOM 961 O O . PRO A 1 126 ? -7.368 9.279 13.240 1.00 78.25 126 PRO A O 1
ATOM 964 N N . PRO A 1 127 ? -6.872 10.229 15.217 1.00 82.25 127 PRO A N 1
ATOM 965 C CA . PRO A 1 127 ? -6.867 8.963 15.955 1.00 82.25 127 PRO A CA 1
ATOM 966 C C . PRO A 1 127 ? -8.139 8.126 15.762 1.00 82.25 127 PRO A C 1
ATOM 968 O O . PRO A 1 127 ? -8.051 6.920 15.578 1.00 82.25 127 PRO A O 1
ATOM 971 N N . ASN A 1 128 ? -9.320 8.752 15.707 1.00 83.81 128 ASN A N 1
ATOM 972 C CA . ASN A 1 128 ? -10.587 8.055 15.453 1.00 83.81 128 ASN A CA 1
ATOM 973 C C . ASN A 1 128 ? -10.657 7.402 14.061 1.00 83.81 128 ASN A C 1
ATOM 975 O O . ASN A 1 128 ? -11.317 6.379 13.905 1.00 83.81 128 ASN A O 1
ATOM 979 N N . GLU A 1 129 ? -9.978 7.968 13.060 1.00 81.50 129 GLU A N 1
ATOM 980 C CA . GLU A 1 129 ? -9.867 7.340 11.745 1.00 81.50 129 GLU A CA 1
ATOM 981 C C . GLU A 1 129 ? -8.795 6.256 11.764 1.00 81.50 129 GLU A C 1
ATOM 983 O O . GLU A 1 129 ? -9.081 5.125 11.373 1.00 81.50 129 GLU A O 1
ATOM 988 N N . LEU A 1 130 ? -7.597 6.547 12.289 1.00 80.50 130 LEU A N 1
ATOM 989 C CA . LEU A 1 130 ? -6.504 5.575 12.420 1.00 80.50 130 LEU A CA 1
ATOM 990 C C . LEU A 1 130 ? -6.956 4.295 13.136 1.00 80.50 130 LEU A C 1
ATOM 992 O O . LEU A 1 130 ? -6.577 3.213 12.707 1.00 80.50 130 LEU A O 1
ATOM 996 N N . CYS A 1 131 ? -7.788 4.436 14.170 1.00 85.50 131 CYS A N 1
ATOM 997 C CA . CYS A 1 131 ? -8.308 3.357 15.006 1.00 85.50 131 CYS A CA 1
ATOM 998 C C . CYS A 1 131 ? -9.692 2.836 14.569 1.00 85.50 131 CYS A C 1
ATOM 1000 O O . CYS A 1 131 ? -10.376 2.176 15.348 1.00 85.50 131 CYS A O 1
ATOM 1002 N N . SER A 1 132 ? -10.133 3.116 13.339 1.00 85.06 132 SER A N 1
ATOM 1003 C CA . SER A 1 132 ? -11.380 2.563 12.793 1.00 85.06 132 SER A CA 1
ATOM 1004 C C . SER A 1 132 ? -11.257 1.067 12.467 1.00 85.06 132 SER A C 1
ATOM 1006 O O . SER A 1 132 ? -10.165 0.577 12.171 1.00 85.06 132 SER A O 1
ATOM 1008 N N . GLU A 1 133 ? -12.374 0.330 12.454 1.00 88.25 133 GLU A N 1
ATOM 1009 C CA . GLU A 1 133 ? -12.389 -1.092 12.056 1.00 88.25 133 GLU A CA 1
ATOM 1010 C C . GLU A 1 133 ? -11.879 -1.303 10.623 1.00 88.25 133 GLU A C 1
ATOM 1012 O O . GLU A 1 133 ? -11.151 -2.259 10.363 1.00 88.25 133 GLU A O 1
ATOM 1017 N N . CYS A 1 134 ? -12.177 -0.373 9.709 1.00 83.44 134 CYS A N 1
ATOM 1018 C CA . CYS A 1 134 ? -11.639 -0.390 8.350 1.00 83.44 134 CYS A CA 1
ATOM 1019 C C . CYS A 1 134 ? -10.108 -0.394 8.331 1.00 83.44 134 CYS A C 1
ATOM 1021 O O . CYS A 1 134 ? -9.477 -1.191 7.630 1.00 83.44 134 CYS A O 1
ATOM 1023 N N . ASN A 1 135 ? -9.503 0.453 9.161 1.00 82.88 135 ASN A N 1
ATOM 1024 C CA . ASN A 1 135 ? -8.056 0.523 9.279 1.00 82.88 135 ASN A CA 1
ATOM 1025 C C . ASN A 1 135 ? -7.489 -0.680 10.024 1.00 82.88 135 ASN A C 1
ATOM 1027 O O . ASN A 1 135 ? -6.425 -1.159 9.637 1.00 82.88 135 ASN A O 1
ATOM 1031 N N . LYS A 1 136 ? -8.249 -1.268 10.957 1.00 84.56 136 LYS A N 1
ATOM 1032 C CA . LYS A 1 136 ? -7.913 -2.528 11.630 1.00 84.56 136 LYS A CA 1
ATOM 1033 C C . LYS A 1 136 ? -7.770 -3.654 10.606 1.00 84.56 136 LYS A C 1
ATOM 1035 O O . LYS A 1 136 ? -6.798 -4.409 10.652 1.00 84.56 136 LYS A O 1
ATOM 1040 N N . GLY A 1 137 ? -8.690 -3.712 9.641 1.00 81.75 137 GLY A N 1
ATOM 1041 C CA . GLY A 1 137 ? -8.669 -4.616 8.490 1.00 81.75 137 GLY A CA 1
ATOM 1042 C C . GLY A 1 137 ? -7.427 -4.459 7.613 1.00 81.75 137 GLY A C 1
ATOM 1043 O O . GLY A 1 137 ? -6.646 -5.403 7.481 1.00 81.75 137 GLY A O 1
ATOM 1044 N N . ILE A 1 138 ? -7.198 -3.255 7.071 1.00 81.75 138 ILE A N 1
ATOM 1045 C CA . ILE A 1 138 ? -6.027 -2.927 6.225 1.00 81.75 138 ILE A CA 1
ATOM 1046 C C . ILE A 1 138 ? -4.721 -3.294 6.942 1.00 81.75 138 ILE A C 1
ATOM 1048 O O . ILE A 1 138 ? -3.852 -3.972 6.387 1.00 81.75 138 ILE A O 1
ATOM 1052 N N . VAL A 1 139 ? -4.605 -2.872 8.204 1.00 81.50 139 VAL A N 1
ATOM 1053 C CA . VAL A 1 139 ? -3.456 -3.135 9.071 1.00 81.50 139 VAL A CA 1
ATOM 1054 C C . VAL A 1 139 ? -3.245 -4.638 9.256 1.00 81.50 139 VAL A C 1
ATOM 1056 O O . VAL A 1 139 ? -2.117 -5.094 9.097 1.00 81.50 139 VAL A O 1
ATOM 1059 N N . THR A 1 140 ? -4.308 -5.406 9.517 1.00 82.38 140 THR A N 1
ATOM 1060 C CA . THR A 1 140 ? -4.276 -6.862 9.758 1.00 82.38 140 THR A CA 1
ATOM 1061 C C . THR A 1 140 ? -3.870 -7.687 8.535 1.00 82.38 140 THR A C 1
ATOM 1063 O O . THR A 1 140 ? -3.112 -8.646 8.691 1.00 82.38 140 THR A O 1
ATOM 1066 N N . VAL A 1 141 ? -4.300 -7.323 7.323 1.00 82.25 141 VAL A N 1
ATOM 1067 C CA . VAL A 1 141 ? -3.909 -8.051 6.098 1.00 82.25 141 VAL A CA 1
ATOM 1068 C C . VAL A 1 141 ? -2.406 -7.933 5.850 1.00 82.25 141 VAL A C 1
ATOM 1070 O O . VAL A 1 141 ? -1.692 -8.925 5.702 1.00 82.25 141 VAL A O 1
ATOM 1073 N N . LEU A 1 142 ? -1.899 -6.703 5.853 1.00 78.38 142 LEU A N 1
ATOM 1074 C CA . LEU A 1 142 ? -0.495 -6.432 5.544 1.00 78.38 142 LEU A CA 1
ATOM 1075 C C . LEU A 1 142 ? 0.453 -6.976 6.613 1.00 78.38 142 LEU A C 1
ATOM 1077 O O . LEU A 1 142 ? 1.568 -7.405 6.330 1.00 78.38 142 LEU A O 1
ATOM 1081 N N . LEU A 1 143 ? -0.035 -6.995 7.845 1.00 74.88 143 LEU A N 1
ATOM 1082 C CA . LEU A 1 143 ? 0.571 -7.651 8.984 1.00 74.88 143 LEU A CA 1
ATOM 1083 C C . LEU A 1 143 ? 0.859 -9.132 8.780 1.00 74.88 143 LEU A C 1
ATOM 1085 O O . LEU A 1 143 ? 1.955 -9.610 9.068 1.00 74.88 143 LEU A O 1
ATOM 1089 N N . GLN A 1 144 ? -0.160 -9.864 8.336 1.00 79.56 144 GLN A N 1
ATOM 1090 C CA . GLN A 1 144 ? -0.064 -11.296 8.085 1.00 79.56 144 GLN A CA 1
ATOM 1091 C C . GLN A 1 144 ? 0.923 -11.554 6.940 1.00 79.56 144 GLN A C 1
ATOM 1093 O O . GLN A 1 144 ? 1.732 -12.477 7.016 1.00 79.56 144 GLN A O 1
ATOM 1098 N N . ALA A 1 145 ? 0.926 -10.682 5.930 1.00 79.06 145 ALA A N 1
ATOM 1099 C CA . ALA A 1 145 ? 1.850 -10.760 4.808 1.00 79.06 145 ALA A CA 1
ATOM 1100 C C . ALA A 1 145 ? 3.320 -10.522 5.182 1.00 79.06 145 ALA A C 1
ATOM 1102 O O . ALA A 1 145 ? 4.192 -11.229 4.673 1.00 79.06 145 ALA A O 1
ATOM 1103 N N . ASP A 1 146 ? 3.606 -9.564 6.068 1.00 75.12 146 ASP A N 1
ATOM 1104 C CA . ASP A 1 146 ? 4.972 -9.342 6.550 1.00 75.12 146 ASP A CA 1
ATOM 1105 C C . ASP A 1 146 ? 5.457 -10.502 7.427 1.00 75.12 146 ASP A C 1
ATOM 1107 O O . ASP A 1 146 ? 6.556 -11.007 7.223 1.00 75.12 146 ASP A O 1
ATOM 1111 N N . ARG A 1 147 ? 4.606 -11.042 8.312 1.00 77.69 147 ARG A N 1
ATOM 1112 C CA . ARG A 1 147 ? 4.934 -12.262 9.078 1.00 77.69 147 ARG A CA 1
ATOM 1113 C C . ARG A 1 147 ? 5.219 -13.469 8.190 1.00 77.69 147 ARG A C 1
ATOM 1115 O O . ARG A 1 147 ? 6.101 -14.261 8.510 1.00 77.69 147 ARG A O 1
ATOM 1122 N N . ALA A 1 148 ? 4.492 -13.612 7.082 1.00 82.75 148 ALA A N 1
ATOM 1123 C CA . ALA A 1 148 ? 4.725 -14.675 6.110 1.00 82.75 148 ALA A CA 1
ATOM 1124 C C . ALA A 1 148 ? 6.047 -14.497 5.338 1.00 82.75 148 ALA A C 1
ATOM 1126 O O . ALA A 1 148 ? 6.593 -15.477 4.829 1.00 82.75 148 ALA A O 1
ATOM 1127 N N . ARG A 1 149 ? 6.567 -13.264 5.229 1.00 83.12 149 ARG A N 1
ATOM 1128 C CA . ARG A 1 149 ? 7.813 -12.934 4.518 1.00 83.12 149 ARG A CA 1
ATOM 1129 C C . ARG A 1 149 ? 8.594 -11.821 5.253 1.00 83.12 149 ARG A C 1
ATOM 1131 O O . ARG A 1 149 ? 8.662 -10.702 4.737 1.00 83.12 149 ARG A O 1
ATOM 1138 N N . PRO A 1 150 ? 9.195 -12.098 6.427 1.00 75.12 150 PRO A N 1
ATOM 1139 C CA . PRO A 1 150 ? 9.792 -11.057 7.265 1.00 75.12 150 PRO A CA 1
ATOM 1140 C C . PRO A 1 150 ? 10.874 -10.266 6.526 1.00 75.12 150 PRO A C 1
ATOM 1142 O O . PRO A 1 150 ? 11.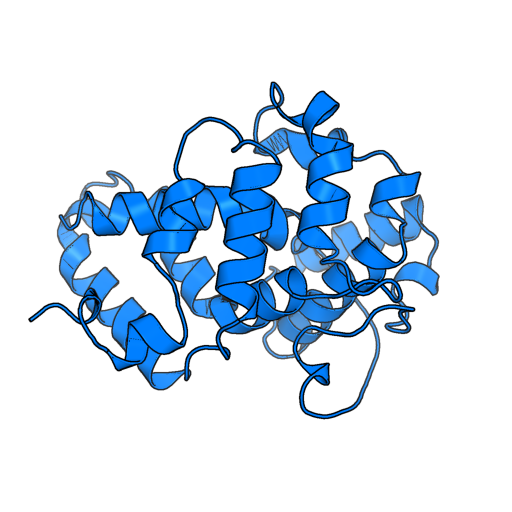719 -10.854 5.846 1.00 75.12 150 PRO A O 1
ATOM 1145 N N . GLY A 1 151 ? 10.865 -8.936 6.645 1.00 69.31 151 GLY A N 1
ATOM 1146 C CA . GLY A 1 151 ? 11.828 -8.077 5.947 1.00 69.31 151 GLY A CA 1
ATOM 1147 C C . GLY A 1 151 ? 11.444 -7.710 4.509 1.00 69.31 151 GLY A C 1
ATOM 1148 O O . GLY A 1 151 ? 12.193 -6.970 3.871 1.00 69.31 151 GLY A O 1
ATOM 1149 N N . LYS A 1 152 ? 10.333 -8.231 3.961 1.00 76.69 152 LYS A N 1
ATOM 1150 C CA . LYS A 1 152 ? 9.921 -7.964 2.567 1.00 76.69 152 LYS A CA 1
ATOM 1151 C C . LYS A 1 152 ? 8.967 -6.796 2.412 1.00 76.69 152 LYS A C 1
ATOM 1153 O O . LYS A 1 152 ? 9.113 -6.036 1.455 1.00 76.69 152 LYS A O 1
ATOM 1158 N N . LEU A 1 153 ? 8.004 -6.670 3.319 1.00 70.62 153 LEU A N 1
ATOM 1159 C CA . LEU A 1 153 ? 7.126 -5.509 3.379 1.00 70.62 153 LEU A CA 1
ATOM 1160 C C . LEU A 1 153 ? 7.710 -4.499 4.375 1.00 70.62 153 LEU A C 1
ATOM 1162 O O . LEU A 1 153 ? 7.784 -3.309 4.090 1.00 70.62 153 LEU A O 1
ATOM 1166 N N . LEU A 1 154 ? 8.168 -4.982 5.530 1.00 64.00 154 LEU A N 1
ATOM 1167 C CA . LEU A 1 154 ? 8.628 -4.176 6.652 1.00 64.00 154 LEU A CA 1
ATOM 1168 C C . LEU A 1 154 ? 9.996 -4.671 7.123 1.00 64.00 154 LEU A C 1
ATOM 1170 O O . LEU A 1 154 ? 10.194 -5.873 7.284 1.00 64.00 154 LEU A O 1
ATOM 1174 N N . ASP A 1 155 ? 10.938 -3.773 7.411 1.00 73.38 155 ASP A N 1
ATOM 1175 C CA . ASP A 1 155 ? 12.122 -4.170 8.175 1.00 73.38 155 ASP A CA 1
ATOM 1176 C C . ASP A 1 155 ? 11.755 -4.396 9.655 1.00 73.38 155 ASP A C 1
ATOM 1178 O O . ASP A 1 155 ? 10.825 -3.786 10.184 1.00 73.38 155 ASP A O 1
ATOM 1182 N N . ALA A 1 156 ? 12.502 -5.258 10.350 1.00 66.25 156 ALA A N 1
ATOM 1183 C CA . ALA A 1 156 ? 12.169 -5.667 11.716 1.00 66.25 156 ALA A CA 1
ATOM 1184 C C . ALA A 1 156 ? 12.223 -4.528 12.756 1.00 66.25 156 ALA A C 1
ATOM 1186 O O . ALA A 1 156 ? 11.498 -4.576 13.753 1.00 66.25 156 ALA A O 1
ATOM 1187 N N . SER A 1 157 ? 13.072 -3.512 12.548 1.00 68.94 157 SER A N 1
ATOM 1188 C CA . SER A 1 157 ? 13.151 -2.354 13.447 1.00 68.94 157 SER A CA 1
ATOM 1189 C C . SER A 1 157 ? 11.890 -1.526 13.305 1.00 68.94 157 SER A C 1
ATOM 1191 O O . SER A 1 157 ? 11.215 -1.230 14.297 1.00 68.94 157 SER A O 1
ATOM 1193 N N . THR A 1 158 ? 11.515 -1.225 12.061 1.00 63.56 158 THR A N 1
ATOM 1194 C CA . THR A 1 158 ? 10.290 -0.490 11.832 1.00 63.56 158 THR A CA 1
ATOM 1195 C C . THR A 1 158 ? 9.101 -1.302 12.302 1.00 63.56 158 THR A C 1
ATOM 1197 O O . THR A 1 158 ? 8.356 -0.758 13.110 1.00 63.56 158 THR A O 1
ATOM 1200 N N . ALA A 1 159 ? 8.966 -2.585 11.934 1.00 62.78 159 ALA A N 1
ATOM 1201 C CA . ALA A 1 159 ? 7.850 -3.475 12.295 1.00 62.78 159 ALA A CA 1
ATOM 1202 C C . ALA A 1 159 ? 7.542 -3.555 13.808 1.00 62.78 159 ALA A C 1
ATOM 1204 O O . ALA A 1 159 ? 6.442 -3.920 14.222 1.00 62.78 159 ALA A O 1
ATOM 1205 N N . LYS A 1 160 ? 8.477 -3.156 14.671 1.00 67.94 160 LYS A N 1
ATOM 1206 C CA . LYS A 1 160 ? 8.241 -2.978 16.108 1.00 67.94 160 LYS A CA 1
ATOM 1207 C C . LYS A 1 160 ? 7.527 -1.659 16.460 1.00 67.94 160 LYS A C 1
ATOM 1209 O O . LYS A 1 160 ? 6.741 -1.601 17.401 1.00 67.94 160 LYS A O 1
ATOM 1214 N N . ASN A 1 161 ? 7.773 -0.590 15.713 1.00 68.69 161 ASN A N 1
ATOM 1215 C CA . ASN A 1 161 ? 7.417 0.782 16.073 1.00 68.69 161 ASN A CA 1
ATOM 1216 C C . ASN A 1 161 ? 5.938 1.185 15.805 1.00 68.69 161 ASN A C 1
ATOM 1218 O O . ASN A 1 161 ? 5.508 2.171 16.394 1.00 68.69 161 ASN A O 1
ATOM 1222 N N . VAL A 1 162 ? 5.129 0.475 14.989 1.00 67.62 162 VAL A N 1
ATOM 1223 C CA . VAL A 1 162 ? 3.657 0.729 14.860 1.00 67.62 162 VAL A CA 1
ATOM 1224 C C . VAL A 1 162 ? 2.853 -0.300 15.609 1.00 67.62 162 VAL A C 1
ATOM 1226 O O . VAL A 1 162 ? 1.756 0.011 16.041 1.00 67.62 162 VAL A O 1
ATOM 1229 N N . SER A 1 163 ? 3.429 -1.463 15.885 1.00 70.12 163 SER A N 1
ATOM 1230 C CA . SER A 1 163 ? 3.014 -2.302 16.993 1.00 70.12 163 SER A CA 1
ATOM 1231 C C . SER A 1 163 ? 2.905 -1.439 18.235 1.00 70.12 163 SER A C 1
ATOM 1233 O O . SER A 1 163 ? 1.826 -1.358 18.803 1.00 70.12 163 SER A O 1
ATOM 1235 N N . ALA A 1 164 ? 3.979 -0.709 18.563 1.00 75.19 164 ALA A N 1
ATOM 1236 C CA . ALA A 1 164 ? 3.959 0.330 19.584 1.00 75.19 164 ALA A CA 1
ATOM 1237 C C . ALA A 1 164 ? 2.957 1.446 19.234 1.00 75.19 164 ALA A C 1
ATOM 1239 O O . ALA A 1 164 ? 1.894 1.496 19.838 1.00 75.19 164 ALA A O 1
ATOM 1240 N N . ARG A 1 165 ? 3.205 2.271 18.203 1.00 75.56 165 ARG A N 1
ATOM 1241 C CA . ARG A 1 165 ? 2.403 3.487 17.945 1.00 75.56 165 ARG A CA 1
ATOM 1242 C C . ARG A 1 165 ? 0.893 3.245 17.787 1.00 75.56 165 ARG A C 1
ATOM 1244 O O . ARG A 1 165 ? 0.113 4.047 18.290 1.00 75.56 165 ARG A O 1
ATOM 1251 N N . ILE A 1 166 ? 0.458 2.180 17.110 1.00 78.56 166 ILE A N 1
ATOM 1252 C CA . ILE A 1 166 ? -0.968 1.831 16.999 1.00 78.56 166 ILE A CA 1
ATOM 1253 C C . ILE A 1 166 ? -1.480 1.212 18.305 1.00 78.56 166 ILE A C 1
ATOM 1255 O O . ILE A 1 166 ? -2.575 1.580 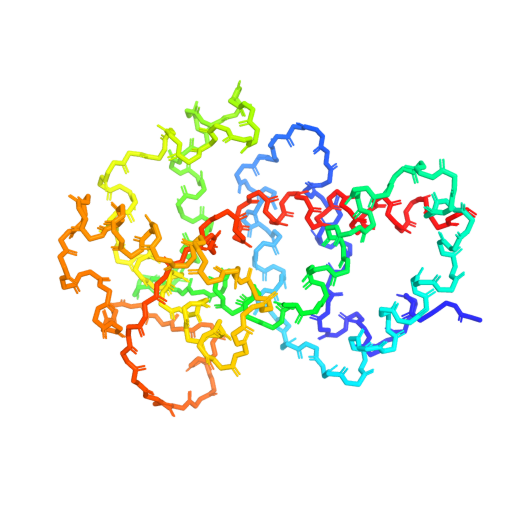18.704 1.00 78.56 166 ILE A O 1
ATOM 1259 N N . SER A 1 167 ? -0.728 0.374 19.032 1.00 84.31 167 SER A N 1
ATOM 1260 C CA . SER A 1 167 ? -1.190 -0.078 20.365 1.00 84.31 167 SER A CA 1
ATOM 1261 C C . SER A 1 167 ? -1.316 1.078 21.361 1.00 84.31 167 SER A C 1
ATOM 1263 O O . SER A 1 167 ? -2.231 1.076 22.181 1.00 84.31 167 SER A O 1
ATOM 1265 N N . ASP A 1 168 ? -0.431 2.071 21.274 1.00 84.44 168 ASP A N 1
ATOM 1266 C CA . ASP A 1 168 ? -0.431 3.267 22.118 1.00 84.44 168 ASP A CA 1
ATOM 1267 C C . ASP A 1 168 ? -1.579 4.227 21.752 1.00 84.44 168 ASP A C 1
ATOM 1269 O O . ASP A 1 168 ? -2.118 4.899 22.627 1.00 84.44 168 ASP A O 1
ATOM 1273 N N . THR A 1 169 ? -1.983 4.278 20.473 1.00 83.88 169 THR A N 1
ATOM 1274 C CA . THR A 1 169 ? -3.055 5.177 19.988 1.00 83.88 169 THR A CA 1
ATOM 1275 C C . THR A 1 169 ? -4.446 4.528 20.013 1.00 83.88 169 THR A C 1
ATOM 1277 O O . THR A 1 169 ? -5.431 5.201 20.300 1.00 83.88 169 THR A O 1
ATOM 1280 N N . CYS A 1 170 ? -4.533 3.232 19.707 1.00 84.31 170 CYS A N 1
ATOM 1281 C CA . CYS A 1 170 ? -5.774 2.486 19.467 1.00 84.31 170 CYS A CA 1
ATOM 1282 C C . CYS A 1 170 ? -6.045 1.377 20.496 1.00 84.31 170 CYS A C 1
ATOM 1284 O O . CYS A 1 170 ? -7.086 0.725 20.435 1.00 84.31 170 CYS A O 1
ATOM 1286 N N . GLY A 1 171 ? -5.125 1.152 21.438 1.00 90.81 171 GLY A N 1
ATOM 1287 C CA . GLY A 1 171 ? -5.191 0.063 22.409 1.00 90.81 171 GLY A CA 1
ATOM 1288 C C . GLY A 1 171 ? -4.531 -1.229 21.915 1.00 90.81 171 GLY A C 1
ATOM 1289 O O . GLY A 1 171 ? -4.442 -1.508 20.720 1.00 90.81 171 GLY A O 1
ATOM 1290 N N . LYS A 1 172 ? -4.065 -2.048 22.863 1.00 85.44 172 LYS A N 1
ATOM 1291 C CA . LYS A 1 172 ? -3.301 -3.284 22.596 1.00 85.44 172 LYS A CA 1
ATOM 1292 C C . LYS A 1 172 ? -4.101 -4.330 21.811 1.00 85.44 172 LYS A C 1
ATOM 1294 O O . LYS A 1 172 ? -3.542 -5.024 20.966 1.00 85.44 172 LYS A O 1
ATOM 1299 N N . ASP A 1 173 ? -5.410 -4.390 22.041 1.00 86.62 173 ASP A N 1
ATOM 1300 C CA . ASP A 1 173 ? -6.319 -5.345 21.392 1.00 86.62 173 ASP A CA 1
ATOM 1301 C C . ASP A 1 173 ? -6.673 -4.945 19.947 1.00 86.62 173 ASP A C 1
ATOM 1303 O O . ASP A 1 173 ? -7.284 -5.715 19.206 1.00 86.62 173 ASP A O 1
ATOM 1307 N N . TYR A 1 174 ? -6.244 -3.762 19.489 1.00 82.06 174 TYR A N 1
ATOM 1308 C CA . TYR A 1 174 ? -6.450 -3.320 18.110 1.00 82.06 174 TYR A CA 1
ATOM 1309 C C . TYR A 1 174 ? -5.701 -4.190 17.078 1.00 82.06 174 TYR A C 1
ATOM 1311 O O . TYR A 1 174 ? -5.940 -4.104 15.877 1.00 82.06 174 TYR A O 1
ATOM 1319 N N . LEU A 1 175 ? -4.763 -5.028 17.521 1.00 79.62 175 LEU A N 1
ATOM 1320 C CA . LEU A 1 175 ? -3.822 -5.738 16.649 1.00 79.62 175 LEU A CA 1
ATOM 1321 C C . LEU A 1 175 ? -3.814 -7.257 16.915 1.00 79.62 175 LEU A C 1
ATOM 1323 O O . LEU A 1 175 ? -2.914 -7.982 16.480 1.00 79.62 175 LEU A O 1
ATOM 1327 N N . ASP A 1 176 ? -4.863 -7.732 17.594 1.00 80.38 176 ASP A N 1
ATOM 1328 C CA . ASP A 1 176 ? -5.183 -9.138 17.861 1.00 80.38 176 ASP A CA 1
ATOM 1329 C C . ASP A 1 176 ? -5.386 -9.974 16.578 1.00 80.38 176 ASP A C 1
ATOM 1331 O O . ASP A 1 176 ? -5.125 -11.178 16.559 1.00 80.38 176 ASP A O 1
ATOM 1335 N N . GLY A 1 177 ? -5.776 -9.318 15.483 1.00 72.00 177 GLY A N 1
ATOM 1336 C CA . GLY A 1 177 ? -6.087 -9.925 14.189 1.00 72.00 177 GLY A CA 1
ATOM 1337 C C . GLY A 1 177 ? -7.572 -10.244 13.994 1.00 72.00 177 GLY A C 1
ATOM 1338 O O . GLY A 1 177 ? -7.936 -10.762 12.939 1.00 72.00 177 GLY A O 1
ATOM 1339 N N . ASN A 1 178 ? -8.431 -9.917 14.965 1.00 76.56 178 ASN A N 1
ATOM 1340 C CA . ASN A 1 178 ? -9.880 -9.958 14.800 1.00 76.56 178 ASN A CA 1
ATOM 1341 C C . ASN A 1 178 ? -10.331 -8.631 14.194 1.00 76.56 178 ASN A C 1
ATOM 1343 O O . ASN A 1 178 ? -10.024 -7.573 14.735 1.00 76.56 178 ASN A O 1
ATOM 1347 N N . THR A 1 179 ? -11.082 -8.645 13.098 1.00 75.31 179 THR A N 1
ATOM 1348 C CA . THR A 1 179 ? -11.580 -7.404 12.486 1.00 75.31 179 THR A CA 1
ATOM 1349 C C . THR A 1 179 ? -13.036 -7.569 12.099 1.00 75.31 179 THR A C 1
ATOM 1351 O O . THR A 1 179 ? -13.451 -8.655 11.695 1.00 75.31 179 THR A O 1
ATOM 1354 N N . ASN A 1 180 ? -13.808 -6.490 12.162 1.00 75.06 180 ASN A N 1
ATOM 1355 C CA . ASN A 1 180 ? -15.155 -6.446 11.608 1.00 75.06 180 ASN A CA 1
ATOM 1356 C C . ASN A 1 180 ? -15.155 -6.157 10.096 1.00 75.06 180 ASN A C 1
ATOM 1358 O O . ASN A 1 180 ? -16.123 -5.598 9.598 1.00 75.06 180 ASN A O 1
ATOM 1362 N N . THR A 1 181 ? -14.100 -6.528 9.366 1.00 71.69 181 THR A N 1
ATOM 1363 C CA . THR A 1 181 ? -13.960 -6.272 7.922 1.00 71.69 181 THR A CA 1
ATOM 1364 C C . THR A 1 181 ? -13.870 -7.568 7.129 1.00 71.69 181 THR A C 1
ATOM 1366 O O . THR A 1 181 ? -13.436 -8.598 7.649 1.00 71.69 181 THR A O 1
ATOM 1369 N N . ILE A 1 182 ? -14.250 -7.515 5.854 1.00 74.94 182 ILE A N 1
ATOM 1370 C CA . ILE A 1 182 ? -14.021 -8.617 4.918 1.00 74.94 182 ILE A CA 1
ATOM 1371 C C . ILE A 1 182 ? -12.628 -8.408 4.317 1.00 74.94 182 ILE A C 1
ATOM 1373 O O . ILE A 1 182 ? -12.374 -7.401 3.653 1.00 74.94 182 ILE A O 1
ATOM 1377 N N . SER A 1 183 ? -11.709 -9.343 4.569 1.00 66.62 183 SER A N 1
ATOM 1378 C CA . SER A 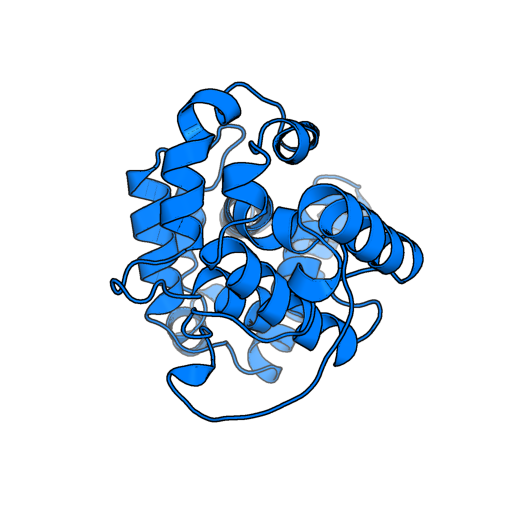1 183 ? -10.366 -9.305 3.975 1.00 66.62 183 SER A CA 1
ATOM 1379 C C . SER A 1 183 ? -10.449 -9.423 2.450 1.00 66.62 183 SER A C 1
ATOM 1381 O O . SER A 1 183 ? -11.219 -10.237 1.940 1.00 66.62 183 SER A O 1
ATOM 1383 N N . GLY A 1 184 ? -9.608 -8.679 1.722 1.00 58.44 184 GLY A N 1
ATOM 1384 C CA . GLY A 1 184 ? -9.542 -8.733 0.256 1.00 58.44 184 GLY A CA 1
ATOM 1385 C C . GLY A 1 184 ? -9.106 -10.089 -0.324 1.00 58.44 184 GLY A C 1
ATOM 1386 O O . GLY A 1 184 ? -9.236 -10.290 -1.534 1.00 58.44 184 GLY A O 1
ATOM 1387 N N . ASP A 1 185 ? -8.621 -11.006 0.525 1.00 53.50 185 ASP A N 1
ATOM 1388 C CA . ASP A 1 185 ? -8.428 -12.431 0.216 1.00 53.50 185 ASP A CA 1
ATOM 1389 C C . ASP A 1 185 ? -9.656 -13.293 0.543 1.00 53.50 185 ASP A C 1
ATOM 1391 O O . ASP A 1 185 ? -9.922 -14.256 -0.165 1.00 53.50 185 ASP A O 1
ATOM 1395 N N . GLN A 1 186 ? -10.454 -12.955 1.566 1.00 45.06 186 GLN A N 1
ATOM 1396 C CA . GLN A 1 186 ? -11.591 -13.778 2.021 1.00 45.06 186 GLN A CA 1
ATOM 1397 C C . GLN A 1 186 ? -12.845 -13.691 1.137 1.00 45.06 186 GLN A C 1
ATOM 1399 O O . GLN A 1 186 ? -13.842 -14.353 1.421 1.00 45.06 186 GLN A O 1
ATOM 1404 N N . ALA A 1 187 ? -12.762 -13.009 -0.008 1.00 49.44 187 ALA A N 1
ATOM 1405 C CA . ALA A 1 187 ? -13.589 -13.368 -1.159 1.00 49.44 187 ALA A CA 1
ATOM 1406 C C . ALA A 1 187 ? -13.362 -14.841 -1.593 1.00 49.44 187 ALA A C 1
ATOM 1408 O O . ALA A 1 187 ? -14.269 -15.458 -2.147 1.00 49.44 187 ALA A O 1
ATOM 1409 N N . HIS A 1 188 ? -12.189 -15.425 -1.291 1.00 36.69 188 HIS A N 1
ATOM 1410 C CA . HIS A 1 188 ? -11.847 -16.839 -1.467 1.00 36.69 188 HIS A CA 1
ATOM 1411 C C . HIS A 1 188 ? -10.877 -17.383 -0.373 1.00 36.69 188 HIS A C 1
ATOM 1413 O O . HIS A 1 188 ? -9.664 -17.389 -0.557 1.00 36.69 188 HIS A O 1
ATOM 1419 N N . ALA A 1 189 ? -11.442 -17.997 0.683 1.00 31.00 189 ALA A N 1
ATOM 1420 C CA . ALA A 1 189 ? -10.807 -18.918 1.665 1.00 31.00 189 ALA A CA 1
ATOM 1421 C C . ALA A 1 189 ? -10.032 -18.343 2.889 1.00 31.00 189 ALA A C 1
ATOM 1423 O O . ALA A 1 189 ? -9.781 -17.151 3.004 1.00 31.00 189 ALA A O 1
ATOM 1424 N N . THR A 1 190 ? -9.758 -19.211 3.882 1.00 29.09 190 THR A N 1
ATOM 1425 C CA . THR A 1 190 ? -9.967 -18.923 5.327 1.00 29.09 190 THR A CA 1
ATOM 1426 C C . THR A 1 190 ? -8.755 -19.211 6.249 1.00 29.09 190 THR A C 1
ATOM 1428 O O . THR A 1 190 ? -8.030 -20.169 6.003 1.00 29.09 190 THR A O 1
ATOM 1431 N N . SER A 1 191 ? -8.661 -18.506 7.403 1.00 31.05 191 SER A N 1
ATOM 1432 C CA . SER A 1 191 ? -7.821 -18.774 8.621 1.00 31.05 191 SER A CA 1
ATOM 1433 C C . SER A 1 191 ? -6.276 -18.639 8.487 1.00 31.05 191 SER A C 1
ATOM 1435 O O . SER A 1 191 ? -5.751 -18.884 7.413 1.00 31.05 191 SER A O 1
ATOM 1437 N N . SER A 1 192 ? -5.447 -18.245 9.482 1.00 25.33 192 SER A N 1
ATOM 1438 C CA . SER A 1 192 ? -5.597 -17.877 10.923 1.00 25.33 192 SER A CA 1
ATOM 1439 C C . SER A 1 192 ? -4.299 -17.226 11.504 1.00 25.33 192 SER A C 1
ATOM 1441 O O . SER A 1 192 ? -3.221 -17.603 11.061 1.00 25.33 192 SER A O 1
ATOM 1443 N N . GLY A 1 193 ? -4.365 -16.376 12.559 1.00 27.16 193 GLY A N 1
ATOM 1444 C CA . GLY A 1 193 ? -3.261 -16.189 13.557 1.00 27.16 193 GLY A CA 1
ATOM 1445 C C . GLY A 1 193 ? -2.463 -14.849 13.667 1.00 27.16 193 GLY A C 1
ATOM 1446 O O . GLY A 1 193 ? -1.493 -14.636 12.948 1.00 27.16 193 GLY A O 1
ATOM 1447 N N . THR A 1 194 ? -2.857 -13.973 14.615 1.00 27.00 194 THR A N 1
ATOM 1448 C CA . THR A 1 194 ? -2.082 -13.069 15.544 1.00 27.00 194 THR A CA 1
ATOM 1449 C C . THR A 1 194 ? -0.731 -12.348 15.213 1.00 27.00 194 THR A C 1
ATOM 1451 O O . THR A 1 194 ? 0.245 -12.987 14.845 1.00 27.00 194 THR A O 1
ATOM 1454 N N . SER A 1 195 ? -0.660 -11.020 15.512 1.00 28.44 195 SER A N 1
ATOM 1455 C CA . SER A 1 195 ? 0.491 -10.147 15.969 1.00 28.44 195 SER A CA 1
ATOM 1456 C C . SER A 1 195 ? 1.891 -10.127 15.253 1.00 28.44 195 SER A C 1
ATOM 1458 O O . SER A 1 195 ? 2.476 -11.188 15.098 1.00 28.44 195 SER A O 1
ATOM 1460 N N . LEU A 1 196 ? 2.588 -9.025 14.844 1.00 31.28 196 LEU A N 1
ATOM 1461 C CA . LEU A 1 196 ? 2.418 -7.538 14.925 1.00 31.28 196 LEU A CA 1
ATOM 1462 C C . LEU A 1 196 ? 3.290 -6.715 13.860 1.00 31.28 196 LEU A C 1
ATOM 1464 O O . LEU A 1 196 ? 3.789 -7.356 12.942 1.00 31.28 196 LEU A O 1
ATOM 1468 N N . MET A 1 197 ? 3.341 -5.346 13.851 1.00 41.78 197 MET A N 1
ATOM 1469 C CA . MET A 1 197 ? 3.173 -4.358 12.704 1.00 41.78 197 MET A CA 1
ATOM 1470 C C . MET A 1 197 ? 4.124 -3.106 12.556 1.00 41.78 197 MET A C 1
ATOM 1472 O O . MET A 1 197 ? 4.299 -2.387 13.533 1.00 41.78 197 MET A O 1
ATOM 1476 N N . HIS A 1 198 ? 4.574 -2.687 11.340 1.00 28.62 198 HIS A N 1
ATOM 1477 C CA . HIS A 1 198 ? 4.815 -1.257 10.908 1.00 28.62 198 HIS A CA 1
ATOM 1478 C C . HIS A 1 198 ? 5.243 -0.986 9.438 1.00 28.62 198 HIS A C 1
ATOM 1480 O O . HIS A 1 198 ? 6.364 -1.255 9.036 1.00 28.62 198 HIS A O 1
ATOM 1486 N N . TYR A 1 199 ? 4.371 -0.292 8.710 1.00 32.34 199 TYR A N 1
ATOM 1487 C CA . TYR A 1 199 ? 4.559 0.663 7.577 1.00 32.34 199 TYR A CA 1
ATOM 1488 C C . TYR A 1 199 ? 3.393 0.509 6.616 1.00 32.34 199 TYR A C 1
ATOM 1490 O O . TYR A 1 199 ? 3.161 1.347 5.756 1.00 32.34 199 TYR A O 1
ATOM 1498 N N . ALA A 1 200 ? 2.612 -0.546 6.779 1.00 32.09 200 ALA A N 1
ATOM 1499 C CA . ALA A 1 200 ? 1.650 -0.926 5.783 1.00 32.09 200 ALA A CA 1
ATOM 1500 C C . ALA A 1 200 ? 0.489 0.078 5.608 1.00 32.09 200 ALA A C 1
ATOM 1502 O O . ALA A 1 200 ? -0.141 0.131 4.559 1.00 32.09 200 ALA A O 1
ATOM 1503 N N . TYR A 1 201 ? 0.306 0.993 6.565 1.00 30.23 201 TYR A N 1
ATOM 1504 C CA . TYR A 1 201 ? -0.562 2.155 6.383 1.00 30.23 201 TYR A CA 1
ATOM 1505 C C . TYR A 1 201 ? -0.014 3.196 5.377 1.00 30.23 201 TYR A C 1
ATOM 1507 O O . TYR A 1 201 ? -0.771 3.778 4.605 1.00 30.23 201 TYR A O 1
ATOM 1515 N N . LEU A 1 202 ? 1.313 3.359 5.288 1.00 33.66 202 LEU A N 1
ATOM 1516 C CA . LEU A 1 202 ? 1.975 4.077 4.185 1.00 33.66 202 LEU A CA 1
ATOM 1517 C C . LEU A 1 202 ? 1.920 3.277 2.869 1.00 33.66 202 LEU A C 1
ATOM 1519 O O . LEU A 1 202 ? 2.174 3.832 1.802 1.00 33.66 202 LEU A O 1
ATOM 1523 N N . ALA A 1 203 ? 1.570 1.988 2.936 1.00 34.91 203 ALA A N 1
ATOM 1524 C CA . ALA A 1 203 ? 1.585 1.069 1.807 1.00 34.91 203 ALA A CA 1
ATOM 1525 C C . ALA A 1 203 ? 0.218 0.884 1.101 1.00 34.91 203 ALA A C 1
ATOM 1527 O O . ALA A 1 203 ? 0.160 0.311 0.018 1.00 34.91 203 ALA A O 1
ATOM 1528 N N . ALA A 1 204 ? -0.875 1.418 1.651 1.00 35.38 204 ALA A N 1
ATOM 1529 C CA . ALA A 1 204 ? -2.126 1.561 0.905 1.00 35.38 204 ALA A CA 1
ATOM 1530 C C . ALA A 1 204 ? -2.167 2.904 0.163 1.00 35.38 204 ALA A C 1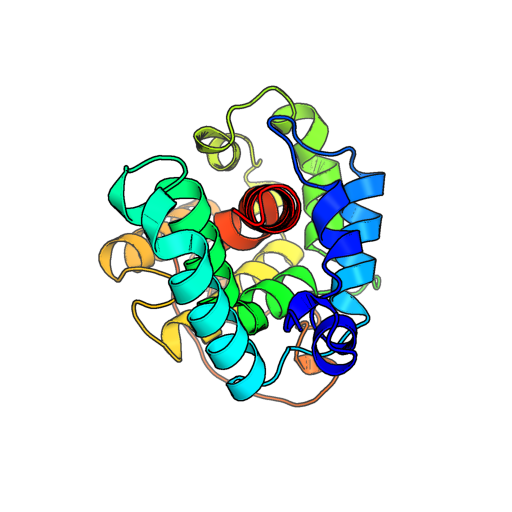
ATOM 1532 O O . ALA A 1 204 ? -2.369 2.940 -1.041 1.00 35.38 204 ALA A O 1
ATOM 1533 N N . LEU A 1 205 ? -1.938 4.018 0.864 1.00 35.84 205 LEU A N 1
ATOM 1534 C CA . LEU A 1 205 ? -2.257 5.352 0.349 1.00 35.84 205 LEU A CA 1
ATOM 1535 C C . LEU A 1 205 ? -1.105 6.041 -0.402 1.00 35.84 205 LEU A C 1
ATOM 1537 O O . LEU A 1 205 ? -1.204 6.152 -1.625 1.00 35.84 205 LEU A O 1
ATOM 1541 N N . PRO A 1 206 ? 0.013 6.417 0.256 1.00 33.81 206 PRO A N 1
ATOM 1542 C CA . PRO A 1 206 ? 1.209 6.882 -0.444 1.00 33.81 206 PRO A CA 1
ATOM 1543 C C . PRO A 1 206 ? 1.734 5.857 -1.435 1.00 33.81 206 PRO A C 1
ATOM 1545 O O . PRO A 1 206 ? 2.297 6.233 -2.449 1.00 33.81 206 PRO A O 1
ATOM 1548 N N . VAL A 1 207 ? 1.574 4.560 -1.173 1.00 36.50 207 VAL A N 1
ATOM 1549 C CA . VAL A 1 207 ? 1.942 3.536 -2.149 1.00 36.50 207 VAL A CA 1
ATOM 1550 C C . VAL A 1 207 ? 0.919 3.404 -3.261 1.00 36.50 207 VAL A C 1
ATOM 1552 O O . VAL A 1 207 ? 1.383 3.144 -4.340 1.00 36.50 207 VAL A O 1
ATOM 1555 N N . MET A 1 208 ? -0.389 3.659 -3.150 1.00 35.66 208 MET A N 1
ATOM 1556 C CA . MET A 1 208 ? -1.199 3.732 -4.383 1.00 35.66 208 MET A CA 1
ATOM 1557 C C . MET A 1 208 ? -0.887 4.970 -5.237 1.00 35.66 208 MET A C 1
ATOM 1559 O O . MET A 1 208 ? -0.880 4.864 -6.459 1.00 35.66 208 MET A O 1
ATOM 1563 N N . THR A 1 209 ? -0.544 6.113 -4.638 1.00 34.78 209 THR A N 1
ATOM 1564 C CA . THR A 1 209 ? -0.129 7.302 -5.411 1.00 34.78 209 THR A CA 1
ATOM 1565 C C . THR A 1 209 ? 1.306 7.191 -5.933 1.00 34.78 209 THR A C 1
ATOM 1567 O O . THR A 1 209 ? 1.587 7.555 -7.068 1.00 34.78 209 THR A O 1
ATOM 1570 N N . THR A 1 210 ? 2.227 6.587 -5.176 1.00 32.44 210 THR A N 1
ATOM 1571 C CA . THR A 1 210 ? 3.596 6.300 -5.646 1.00 32.44 210 THR A CA 1
ATOM 1572 C C . THR A 1 210 ? 3.734 4.973 -6.394 1.00 32.44 210 THR A C 1
ATOM 1574 O O . THR A 1 210 ? 4.733 4.809 -7.083 1.00 32.44 210 THR A O 1
ATOM 1577 N N . THR A 1 211 ? 2.761 4.050 -6.357 1.00 34.16 211 THR A N 1
ATOM 1578 C CA . THR A 1 211 ? 2.657 2.933 -7.318 1.00 34.16 211 THR A CA 1
ATOM 1579 C C . THR A 1 211 ? 2.260 3.512 -8.634 1.00 34.16 211 THR A C 1
ATOM 1581 O O . THR A 1 211 ? 2.939 3.256 -9.608 1.00 34.16 211 THR A O 1
ATOM 1584 N N . ALA A 1 212 ? 1.218 4.327 -8.664 1.00 33.12 212 ALA A N 1
ATOM 1585 C CA . ALA A 1 212 ? 0.806 5.015 -9.851 1.00 33.12 212 ALA A CA 1
ATOM 1586 C C . ALA A 1 212 ? 1.927 5.876 -10.402 1.00 33.12 212 ALA A C 1
ATOM 1588 O O . ALA A 1 212 ? 2.271 5.692 -11.556 1.00 33.12 212 ALA A O 1
ATOM 1589 N N . ALA A 1 213 ? 2.569 6.722 -9.591 1.00 29.66 213 ALA A N 1
ATOM 1590 C CA . ALA A 1 213 ? 3.707 7.505 -10.049 1.00 29.66 213 ALA A CA 1
ATOM 1591 C C . ALA A 1 213 ? 4.866 6.602 -10.492 1.00 29.66 213 ALA A C 1
ATOM 1593 O O . ALA A 1 213 ? 5.343 6.759 -11.599 1.00 29.66 213 ALA A O 1
ATOM 1594 N N . ALA A 1 214 ? 5.296 5.601 -9.720 1.00 31.59 214 ALA A N 1
ATOM 1595 C CA . ALA A 1 214 ? 6.449 4.788 -10.114 1.00 31.59 214 ALA A CA 1
ATOM 1596 C C . ALA A 1 214 ? 6.166 3.836 -11.288 1.00 31.59 214 ALA A C 1
ATOM 1598 O O . ALA A 1 214 ? 7.042 3.637 -12.118 1.00 31.59 214 ALA A O 1
ATOM 1599 N N . VAL A 1 215 ? 4.959 3.281 -11.395 1.00 35.09 215 VAL A N 1
ATOM 1600 C CA . VAL A 1 215 ? 4.486 2.478 -12.532 1.00 35.09 215 VAL A CA 1
ATOM 1601 C C . VAL A 1 215 ? 4.280 3.398 -13.729 1.00 35.09 215 VAL A C 1
ATOM 1603 O O . VAL A 1 215 ? 4.937 3.198 -14.733 1.00 35.09 215 VAL A O 1
ATOM 1606 N N . ALA A 1 216 ? 3.480 4.460 -13.643 1.00 33.00 216 ALA A N 1
ATOM 1607 C CA . ALA A 1 216 ? 3.299 5.396 -14.752 1.00 33.00 216 ALA A CA 1
ATOM 1608 C C . ALA A 1 216 ? 4.614 6.028 -15.203 1.00 33.00 216 ALA A C 1
ATOM 1610 O O . ALA A 1 216 ? 4.821 6.094 -16.400 1.00 33.00 216 ALA A O 1
ATOM 1611 N N . THR A 1 217 ? 5.519 6.432 -14.307 1.00 32.72 217 THR A N 1
ATOM 1612 C CA . THR A 1 217 ? 6.848 6.939 -14.676 1.00 32.72 217 THR A CA 1
ATOM 1613 C C . THR A 1 217 ? 7.710 5.843 -15.291 1.00 32.72 217 THR A C 1
ATOM 1615 O O . THR A 1 217 ? 8.402 6.139 -16.241 1.00 32.72 217 THR A O 1
ATOM 1618 N N . ILE A 1 218 ? 7.656 4.579 -14.863 1.00 33.81 218 ILE A N 1
ATOM 1619 C CA . ILE A 1 218 ? 8.386 3.484 -15.543 1.00 33.81 218 ILE A CA 1
ATOM 1620 C C . ILE A 1 218 ? 7.732 3.064 -16.873 1.00 33.81 218 ILE A C 1
ATOM 1622 O O . ILE A 1 218 ? 8.383 2.456 -17.715 1.00 33.81 218 ILE A O 1
ATOM 1626 N N . PHE A 1 219 ? 6.450 3.368 -17.074 1.00 37.47 219 PHE A N 1
ATOM 1627 C CA . PHE A 1 219 ? 5.697 3.019 -18.281 1.00 37.47 219 PHE A CA 1
ATOM 1628 C C . PHE A 1 219 ? 5.629 4.182 -19.293 1.00 37.47 219 PHE A C 1
ATOM 1630 O O . PHE A 1 219 ? 5.477 3.933 -20.485 1.00 37.47 219 PHE A O 1
ATOM 1637 N N . SER A 1 220 ? 5.771 5.436 -18.847 1.00 33.66 220 SER A N 1
ATOM 1638 C CA . SER A 1 220 ? 5.941 6.637 -19.680 1.00 33.66 220 SER A CA 1
ATOM 1639 C C . SER A 1 220 ? 7.417 6.964 -19.916 1.00 33.66 220 SER A C 1
ATOM 1641 O O . SER A 1 220 ? 7.777 7.387 -21.009 1.00 33.66 220 SER A O 1
ATOM 1643 N N . VAL A 1 221 ? 8.276 6.673 -18.934 1.00 34.53 221 VAL A N 1
ATOM 1644 C CA . VAL A 1 221 ? 9.732 6.513 -19.059 1.00 34.53 221 VAL A CA 1
ATOM 1645 C C . VAL A 1 221 ? 10.049 5.016 -19.058 1.00 34.53 221 VAL A C 1
ATOM 1647 O O . VAL A 1 221 ? 10.766 4.487 -18.204 1.00 34.53 221 VAL A O 1
ATOM 1650 N N . LEU A 1 222 ? 9.514 4.336 -20.076 1.00 36.12 222 LEU A N 1
ATOM 1651 C CA . LEU A 1 222 ? 10.088 3.105 -20.620 1.00 36.12 222 LEU A CA 1
ATOM 1652 C C . LEU A 1 222 ? 11.439 3.459 -21.279 1.00 36.12 222 LEU A C 1
ATOM 1654 O O . LEU A 1 222 ? 11.544 3.463 -22.499 1.00 36.12 222 LEU A O 1
ATOM 1658 N N . CYS A 1 223 ? 12.408 3.814 -20.429 1.00 44.94 223 CYS A N 1
ATOM 1659 C CA . CYS A 1 223 ? 13.800 4.206 -20.694 1.00 44.94 223 CYS A CA 1
ATOM 1660 C C . CYS A 1 223 ? 14.097 4.947 -22.005 1.00 44.94 223 CYS A C 1
ATOM 1662 O O . CYS A 1 223 ? 14.411 4.280 -23.015 1.00 44.94 223 CYS A O 1
#

Organism: NCBI:txid1712513

Foldseek 3Di:
DDCVPPPLCCQQPVLVLLLQLADQFGHDLVSLQSSLVSNLVHAHRDPVSLVVNLVSLCVQCVVCCVVVNCVVLNVLLNLCSLCVRLLSQLQQKAAPVGGRLLSVLCNVQCVVQGPPRLVCSVVSRDLCSCQDLSVLQSFLSVFVVCVVPPPSNDDPVQFVVVCVVCCVSRNNVSFQSDGNIQTSCNVDDDDDDTDTGGDSVSSNRVSSSSNSNSSNCCVVPSD

Secondary structure (DSSP, 8-state):
--GGG-TTTTTT--HHHHHTT-SSSPPPHHHHHHHHHHHHTSPPPPHHHHHHHHHHHHHHTHHHHHH-TTHHHHHHHHHHHHTHHHHHHHHT-B-TTS-BHHHHHHHHHHHHHTTS-GGGGGGTS-HHHHTSHHHHHHHHHHHHHHHHSTTTSS-HHHHHHHHHHHHHHH-GGGGSS--SSB-TTTTS---------SSHHHHHHHHHHHHHHHHHHHHH---

InterPro domains:
  IPR056146 Domain of unknown function DUF7729 [PF24855] (5-176)

Sequence (223 aa):
MSKLDDNELARCLPVHSLMSLAGDALPEPDEFSATVKGVCRFPPCRDSLVRGLQADLRAQCSSNIQSGEYAQTFRTALYILDNYAPLRNATCVQSKEGGLCAAETYTKIYPSAKNTPHSQLLEKIPPNELCSECNKGIVTVLLQADRARPGKLLDASTAKNVSARISDTCGKDYLDGNTNTISGDQAHATSSGTSLMHYAYLAALPVMTTTAAAVATIFSVLC

pLDDT: mean 70.75, std 18.49, range [25.33, 90.81]

Radius of gyration: 16.91 Å; chains: 1; bounding box: 45×39×50 Å